Protein AF-A0A9D6LH40-F1 (afdb_monomer_lite)

Radius of gyration: 21.3 Å; chains: 1; bounding box: 43×42×59 Å

Sequence (219 aa):
MPFPRAHITEDQWKTYFAEVKKMHGASQREFPAEHLAVYEDRDAGLFWAFTTPGHAAHPAWVTRRVVEQAGEVSTSQIGYFAGDEPAFAKLFNAYLALTEKTVKNLQDEKSGNKAAVLPKISFTQAQKMVQQSKQKSGYAEYLSEFSQHNNRHKLDSKSGCYLLTGTEIKLILILNDKAVESAVADVDNDKARCFKRIYTGAEMLKPPHTPFAIELIIK

Secondary structure (DSSP, 8-state):
--SSSSB--HHHHHHHHHHHHHHHGGG-EEETTTTEEEEEETTTTEEEEEE-TT-TT-SEEEEEEEEEETTEEEEEEEEEESS-HHHHHHHHHHHHHHHHHHHHHHHHHHTT----------HHHHHHHHHHHHTSTTHHHHHHHHHHHHHHHTTTTSSSGGGS----EEEEEEE-SSBEEEEEESS-SHHHHHHHHHHTT-B-PPPSSSSEEEEEEE-

pLDDT: mean 85.89, std 13.0, range [36.84, 98.44]

Foldseek 3Di:
DLDPDQEDAPVSLVVVVVVQCVVFVVQWDDDVVQQWIKGDDVVQQKMKIAGHPPQQQPGKMKMKHWDDDPNATDMDIDMHGNGDPVSVVVVRVVVVVVVVVVRVQVSCVSVPVDDQPDDPQAPVRLVVLQVVQVPDPCSVVQVVQQVVVCVVVVLPPPQCLLVDDDDKKKWKFWDDQWFRCFIYIPDDDPSSVSSRVSRHGHTGHGGPDPRHMDIDIGD

Structure (mmCIF, N/CA/C/O backbone):
data_AF-A0A9D6LH40-F1
#
_entry.id   AF-A0A9D6LH40-F1
#
loop_
_atom_site.group_PDB
_atom_site.id
_atom_site.type_symbol
_atom_site.label_atom_id
_atom_site.label_alt_id
_atom_site.label_comp_id
_atom_site.label_asym_id
_atom_site.label_entity_id
_atom_site.label_seq_id
_atom_site.pdbx_PDB_ins_code
_atom_site.Cartn_x
_atom_site.Cartn_y
_atom_site.Cartn_z
_atom_site.occupancy
_atom_site.B_iso_or_equiv
_atom_site.auth_seq_id
_atom_site.auth_comp_id
_atom_site.auth_asym_id
_atom_site.auth_atom_id
_atom_site.pdbx_PDB_model_num
ATOM 1 N N . MET A 1 1 ? 2.973 12.785 -22.525 1.00 62.88 1 MET A N 1
ATOM 2 C CA . MET A 1 1 ? 3.721 11.510 -22.480 1.00 62.88 1 MET A CA 1
ATOM 3 C C . MET A 1 1 ? 5.188 11.825 -22.725 1.00 62.88 1 MET A C 1
ATOM 5 O O . MET A 1 1 ? 5.428 12.576 -23.662 1.00 62.88 1 MET A O 1
ATOM 9 N N . PRO A 1 2 ? 6.132 11.343 -21.898 1.00 80.38 2 PRO A N 1
ATOM 10 C CA . PRO A 1 2 ? 7.548 11.699 -22.034 1.00 80.38 2 PRO A CA 1
ATOM 11 C C . PRO A 1 2 ? 8.238 11.067 -23.255 1.00 80.38 2 PRO A C 1
ATOM 13 O O . PRO A 1 2 ? 9.171 11.664 -23.780 1.00 80.38 2 PRO A O 1
ATOM 16 N N . PHE A 1 3 ? 7.763 9.916 -23.754 1.00 87.81 3 PHE A N 1
ATOM 17 C CA . PHE A 1 3 ? 8.335 9.251 -24.933 1.00 87.81 3 PHE A CA 1
ATOM 18 C C . PHE A 1 3 ? 7.238 8.734 -25.883 1.00 87.81 3 PHE A C 1
ATOM 20 O O . PHE A 1 3 ? 6.125 8.454 -25.436 1.00 87.81 3 PHE A O 1
ATOM 27 N N . PRO A 1 4 ? 7.523 8.600 -27.194 1.00 85.81 4 PRO A N 1
ATOM 28 C CA . PRO A 1 4 ? 6.530 8.188 -28.192 1.00 85.81 4 PRO A CA 1
ATOM 29 C C . PRO A 1 4 ? 6.250 6.676 -28.221 1.00 85.81 4 PRO A C 1
ATOM 31 O O . PRO A 1 4 ? 5.290 6.250 -28.859 1.00 85.81 4 PRO A O 1
ATOM 34 N N . ARG A 1 5 ? 7.088 5.851 -27.579 1.00 92.06 5 ARG A N 1
ATOM 35 C CA . ARG A 1 5 ? 6.945 4.387 -27.500 1.00 92.06 5 ARG A CA 1
ATOM 36 C C . ARG A 1 5 ? 7.245 3.912 -26.080 1.00 92.06 5 ARG A C 1
ATOM 38 O O . ARG A 1 5 ? 8.028 4.550 -25.385 1.00 92.06 5 ARG A O 1
ATOM 45 N N . ALA A 1 6 ? 6.632 2.798 -25.678 1.00 92.88 6 ALA A N 1
ATOM 46 C CA . ALA A 1 6 ? 6.814 2.217 -24.346 1.00 92.88 6 ALA A CA 1
ATOM 47 C C . ALA A 1 6 ? 8.219 1.624 -24.142 1.00 92.88 6 ALA A C 1
ATOM 49 O O . ALA A 1 6 ? 8.780 1.753 -23.057 1.00 92.88 6 ALA A O 1
ATOM 50 N N . HIS A 1 7 ? 8.799 1.019 -25.183 1.00 97.31 7 HIS A N 1
ATOM 51 C CA . HIS A 1 7 ? 10.188 0.567 -25.150 1.00 97.31 7 HIS A CA 1
ATOM 52 C C . HIS A 1 7 ? 11.122 1.776 -25.289 1.00 97.31 7 HIS A C 1
ATOM 54 O O . HIS A 1 7 ? 11.068 2.504 -26.284 1.00 97.31 7 HIS A O 1
ATOM 60 N N . ILE A 1 8 ? 11.957 1.977 -24.278 1.00 97.62 8 ILE A N 1
ATOM 61 C CA . ILE A 1 8 ? 12.919 3.069 -24.134 1.00 97.62 8 ILE A CA 1
ATOM 62 C C . ILE A 1 8 ? 14.316 2.510 -23.857 1.00 97.62 8 ILE A C 1
ATOM 64 O O . ILE A 1 8 ? 14.479 1.334 -23.546 1.00 97.62 8 ILE A O 1
ATOM 68 N N . THR A 1 9 ? 15.335 3.359 -23.927 1.00 97.62 9 THR A N 1
ATOM 69 C CA . THR A 1 9 ? 16.690 2.989 -23.507 1.00 97.62 9 THR A CA 1
ATOM 70 C C . THR A 1 9 ? 16.867 3.124 -21.994 1.00 97.62 9 THR A C 1
ATOM 72 O O . THR A 1 9 ? 16.144 3.860 -21.317 1.00 97.62 9 THR A O 1
ATOM 75 N N . GLU A 1 10 ? 17.879 2.450 -21.448 1.00 97.00 10 GLU A N 1
ATOM 76 C CA . GLU A 1 10 ? 18.255 2.605 -20.039 1.00 97.00 10 GLU A CA 1
ATOM 77 C C . GLU A 1 10 ? 18.646 4.055 -19.705 1.00 97.00 10 GLU A C 1
ATOM 79 O O . GLU A 1 10 ? 18.302 4.558 -18.637 1.00 97.00 10 GLU A O 1
ATOM 84 N N . ASP A 1 11 ? 19.297 4.764 -20.631 1.00 97.31 11 ASP A N 1
ATOM 85 C CA . ASP A 1 11 ? 19.639 6.178 -20.445 1.00 97.31 11 ASP A CA 1
ATOM 86 C C . ASP A 1 11 ? 18.390 7.060 -20.379 1.00 97.31 11 ASP A C 1
ATOM 88 O O . ASP A 1 11 ? 18.293 7.921 -19.507 1.00 97.31 11 ASP A O 1
ATOM 92 N N . GLN A 1 12 ? 17.387 6.805 -21.228 1.00 97.12 12 GLN A N 1
ATOM 93 C CA . GLN A 1 12 ? 16.096 7.494 -21.148 1.00 97.12 12 GLN A CA 1
ATOM 94 C C . GLN A 1 12 ? 15.409 7.242 -19.802 1.00 97.12 12 GLN A C 1
ATOM 96 O O . GLN A 1 12 ? 14.863 8.172 -19.204 1.00 97.12 12 GLN A O 1
ATOM 101 N N . TRP A 1 13 ? 15.482 6.007 -19.294 1.00 97.94 13 TRP A N 1
ATOM 102 C CA . TRP A 1 13 ? 14.986 5.665 -17.963 1.00 97.94 13 TRP A CA 1
ATOM 103 C C . TRP A 1 13 ? 15.726 6.433 -16.862 1.00 97.94 13 TRP A C 1
ATOM 105 O O . TRP A 1 13 ? 15.078 7.045 -16.014 1.00 97.94 13 TRP A O 1
ATOM 115 N N . LYS A 1 14 ? 17.066 6.467 -16.895 1.00 97.50 14 LYS A N 1
ATOM 116 C CA . LYS A 1 14 ? 17.898 7.169 -15.901 1.00 97.50 14 LYS A CA 1
ATOM 117 C C . LYS A 1 14 ? 17.627 8.668 -15.893 1.00 97.50 14 LYS A C 1
ATOM 119 O O . LYS A 1 14 ? 17.459 9.242 -14.817 1.00 97.50 14 LYS A O 1
ATOM 124 N N . THR A 1 15 ? 17.557 9.286 -17.071 1.00 97.38 15 THR A N 1
ATOM 125 C CA . THR A 1 15 ? 17.258 10.714 -17.214 1.00 97.38 15 THR A CA 1
ATOM 126 C C . THR A 1 15 ? 15.897 11.038 -16.616 1.00 97.38 15 THR A C 1
ATOM 128 O O . THR A 1 15 ? 15.806 11.900 -15.743 1.00 97.38 15 THR A O 1
ATOM 131 N N . TYR A 1 16 ? 14.853 10.297 -16.997 1.00 97.50 16 TYR A N 1
ATOM 132 C CA . TYR A 1 16 ? 13.508 10.568 -16.496 1.00 97.50 16 TYR A CA 1
ATOM 133 C C . TYR A 1 16 ? 13.367 10.277 -14.993 1.00 97.50 16 TYR A C 1
ATOM 135 O O . TYR A 1 16 ? 12.735 11.042 -14.264 1.00 97.50 16 TYR A O 1
ATOM 143 N N . PHE A 1 17 ? 14.007 9.216 -14.491 1.00 97.44 17 PHE A N 1
ATOM 144 C CA . PHE A 1 17 ? 14.065 8.929 -13.057 1.00 97.44 17 PHE A CA 1
ATOM 145 C C . PHE A 1 17 ? 14.728 10.067 -12.272 1.00 97.44 17 PHE A C 1
ATOM 147 O O . PHE A 1 17 ? 14.201 10.500 -11.246 1.00 97.44 17 PHE A O 1
ATOM 154 N N . ALA A 1 18 ? 15.859 10.589 -12.756 1.00 97.50 18 ALA A N 1
ATOM 155 C CA . ALA A 1 18 ? 16.554 11.705 -12.122 1.00 97.50 18 ALA A CA 1
ATOM 156 C C . ALA A 1 18 ? 15.703 12.986 -12.113 1.00 97.50 18 ALA A C 1
ATOM 158 O O . ALA A 1 18 ? 15.677 13.691 -11.104 1.00 97.50 18 ALA A O 1
ATOM 159 N N . GLU A 1 19 ? 14.971 13.265 -13.195 1.00 97.00 19 GLU A N 1
ATOM 160 C CA . GLU A 1 19 ? 14.038 14.394 -13.278 1.00 97.00 19 GLU A CA 1
ATOM 161 C C . GLU A 1 19 ? 12.900 14.275 -12.259 1.00 97.00 19 GLU A C 1
ATOM 163 O O . GLU A 1 19 ? 12.685 15.199 -11.471 1.00 97.00 19 GLU A O 1
ATOM 168 N N . VAL A 1 20 ? 12.210 13.128 -12.211 1.00 96.19 20 VAL A N 1
ATOM 169 C CA . VAL A 1 20 ? 11.126 12.900 -11.241 1.00 96.19 20 VAL A CA 1
ATOM 170 C C . VAL A 1 20 ? 11.658 12.965 -9.812 1.00 96.19 20 VAL A C 1
ATOM 172 O O . VAL A 1 20 ? 11.054 13.621 -8.966 1.00 96.19 20 VAL A O 1
ATOM 175 N N . LYS A 1 21 ? 12.820 12.366 -9.5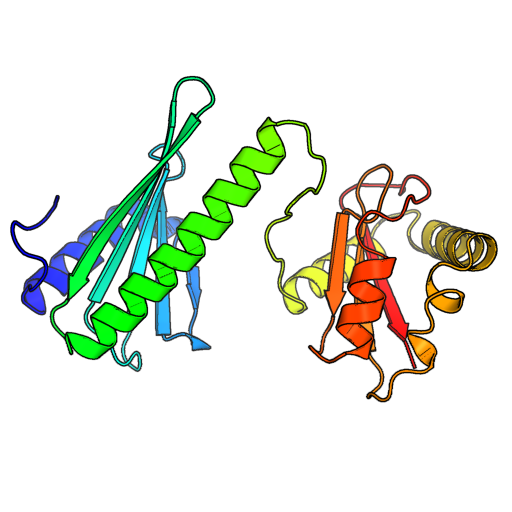33 1.00 95.62 21 LYS A N 1
ATOM 176 C CA . LYS A 1 21 ? 13.453 12.431 -8.210 1.00 95.62 21 LYS A CA 1
ATOM 177 C C . LYS A 1 21 ? 13.829 13.861 -7.818 1.00 95.62 21 LYS A C 1
ATOM 179 O O . LYS A 1 21 ? 13.669 14.232 -6.659 1.00 95.62 21 LYS A O 1
ATOM 184 N N . LYS A 1 22 ? 14.303 14.677 -8.762 1.00 95.56 22 LYS A N 1
ATOM 185 C CA . LYS A 1 22 ? 14.623 16.091 -8.524 1.00 95.56 22 LYS A CA 1
ATOM 186 C C . LYS A 1 22 ? 13.374 16.905 -8.182 1.00 95.56 22 LYS A C 1
ATOM 188 O O . LYS A 1 22 ? 13.431 17.728 -7.276 1.00 95.56 22 LYS A O 1
ATOM 193 N N . MET A 1 23 ? 12.269 16.684 -8.893 1.00 93.06 23 MET A N 1
ATOM 194 C CA . MET A 1 23 ? 11.030 17.453 -8.709 1.00 93.06 23 MET A CA 1
ATOM 195 C C . MET A 1 23 ? 10.203 16.974 -7.510 1.00 93.06 23 MET A C 1
ATOM 197 O O . MET A 1 23 ? 9.655 17.788 -6.774 1.00 93.06 23 MET A O 1
ATOM 201 N N . HIS A 1 24 ? 10.143 15.662 -7.283 1.00 93.44 24 HIS A N 1
ATOM 202 C CA . HIS A 1 24 ? 9.216 15.034 -6.338 1.00 93.44 24 HIS A CA 1
ATOM 203 C C . HIS A 1 24 ? 9.921 14.223 -5.245 1.00 93.44 24 HIS A C 1
ATOM 205 O O . HIS A 1 24 ? 9.273 13.456 -4.536 1.00 93.44 24 HIS A O 1
ATOM 211 N N . GLY A 1 25 ? 11.234 14.380 -5.062 1.00 88.75 25 GLY A N 1
ATOM 212 C CA . GLY A 1 25 ? 12.031 13.583 -4.120 1.00 88.75 25 GLY A CA 1
ATOM 213 C C . GLY A 1 25 ? 11.539 13.615 -2.670 1.00 88.75 25 GLY A C 1
ATOM 214 O O . GLY A 1 25 ? 11.651 12.615 -1.970 1.00 88.75 25 GLY A O 1
ATOM 215 N N . ALA A 1 26 ? 10.916 14.715 -2.234 1.00 87.31 26 ALA A N 1
ATOM 216 C CA . ALA A 1 26 ? 10.317 14.824 -0.898 1.00 87.31 26 ALA A CA 1
ATOM 217 C C . ALA A 1 26 ? 9.136 13.860 -0.672 1.00 87.31 26 ALA A C 1
ATOM 219 O O . ALA A 1 26 ? 8.809 13.534 0.466 1.00 87.31 26 ALA A O 1
ATOM 220 N N . SER A 1 27 ? 8.505 13.398 -1.752 1.00 86.56 27 SER A N 1
ATOM 221 C CA . SER A 1 27 ? 7.385 12.455 -1.732 1.00 86.56 27 SER A CA 1
ATOM 222 C C . SER A 1 27 ? 7.819 10.989 -1.851 1.00 86.56 27 SER A C 1
ATOM 224 O O . SER A 1 27 ? 6.976 10.090 -1.881 1.00 86.56 27 SER A O 1
ATOM 226 N N . GLN A 1 28 ? 9.132 10.742 -1.948 1.00 92.31 28 GLN A N 1
ATOM 227 C CA . GLN A 1 28 ? 9.673 9.420 -2.224 1.00 92.31 28 GLN A CA 1
ATOM 228 C C . GLN A 1 28 ? 9.273 8.417 -1.141 1.00 92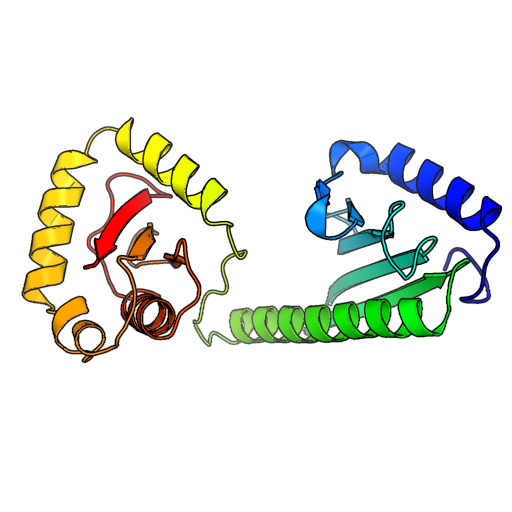.31 28 GLN A C 1
ATOM 230 O O . GLN A 1 28 ? 9.445 8.640 0.059 1.00 92.31 28 GLN A O 1
ATOM 235 N N . ARG A 1 29 ? 8.808 7.255 -1.590 1.00 85.69 29 ARG A N 1
ATOM 236 C CA . ARG A 1 29 ? 8.552 6.082 -0.762 1.00 85.69 29 ARG A CA 1
ATOM 237 C C . ARG A 1 29 ? 9.262 4.887 -1.366 1.00 85.69 29 ARG A C 1
ATOM 239 O O . ARG A 1 29 ? 9.025 4.536 -2.519 1.00 85.69 29 ARG A O 1
ATOM 246 N N . GLU A 1 30 ? 10.125 4.263 -0.581 1.00 83.56 30 GLU A N 1
ATOM 247 C CA . GLU A 1 30 ? 10.826 3.052 -0.992 1.00 83.56 30 GLU A CA 1
ATOM 248 C C . GLU A 1 30 ? 10.081 1.807 -0.525 1.00 83.56 30 GLU A C 1
ATOM 250 O O . GLU A 1 30 ? 9.535 1.760 0.580 1.00 83.56 30 GLU A O 1
ATOM 255 N N . PHE A 1 31 ? 10.102 0.791 -1.379 1.00 84.94 31 PHE A N 1
ATOM 256 C CA . PHE A 1 31 ? 9.539 -0.530 -1.143 1.00 84.94 31 PHE A CA 1
ATOM 257 C C . PHE A 1 31 ? 10.633 -1.556 -1.462 1.00 84.94 31 PHE A C 1
ATOM 259 O O . PHE A 1 31 ? 10.682 -2.083 -2.576 1.00 84.94 31 PHE A O 1
ATOM 266 N N . PRO A 1 32 ? 11.594 -1.768 -0.537 1.00 81.38 32 PRO A N 1
ATOM 267 C CA . PRO A 1 32 ? 12.783 -2.568 -0.824 1.00 81.38 32 PRO A CA 1
ATOM 268 C C . PRO A 1 32 ? 12.474 -4.038 -1.112 1.00 81.38 32 PRO A C 1
ATOM 270 O O . PRO A 1 32 ? 13.136 -4.631 -1.955 1.00 81.38 32 PRO A O 1
ATOM 273 N N . ALA A 1 33 ? 11.464 -4.615 -0.450 1.00 80.56 33 ALA A N 1
ATOM 274 C CA . ALA A 1 33 ? 11.062 -6.007 -0.663 1.00 80.56 33 ALA A CA 1
ATOM 275 C C . ALA A 1 33 ? 10.453 -6.224 -2.059 1.00 80.56 33 ALA A C 1
ATOM 277 O O . ALA A 1 33 ? 10.600 -7.287 -2.655 1.00 80.56 33 ALA A O 1
ATOM 278 N N . GLU A 1 34 ? 9.791 -5.201 -2.587 1.00 84.31 34 GLU A N 1
ATOM 279 C CA . GLU A 1 34 ? 9.179 -5.187 -3.908 1.00 84.31 34 GLU A CA 1
ATOM 280 C C . GLU A 1 34 ? 10.108 -4.614 -4.982 1.00 84.31 34 GLU A C 1
ATOM 282 O O . GLU A 1 34 ? 9.721 -4.582 -6.144 1.00 84.31 34 GLU A O 1
ATOM 287 N N . HIS A 1 35 ? 11.315 -4.160 -4.625 1.00 94.31 35 HIS A N 1
ATOM 288 C CA . HIS A 1 35 ? 12.250 -3.486 -5.529 1.00 94.31 35 HIS A CA 1
ATOM 289 C C . HIS A 1 35 ? 11.607 -2.307 -6.291 1.00 94.31 35 HIS A C 1
ATOM 291 O O . HIS A 1 35 ? 11.698 -2.200 -7.519 1.00 94.31 35 HIS A O 1
ATOM 297 N N . LEU A 1 36 ? 10.933 -1.411 -5.557 1.00 94.44 36 LEU A N 1
ATOM 298 C CA . LEU A 1 36 ? 10.265 -0.231 -6.116 1.00 94.44 36 LEU A CA 1
ATOM 299 C C . LEU A 1 36 ? 10.626 1.065 -5.375 1.00 94.44 36 LEU A C 1
ATOM 301 O O . LEU A 1 36 ? 10.781 1.094 -4.153 1.00 94.44 36 LEU A O 1
ATOM 305 N N . ALA A 1 37 ? 10.667 2.163 -6.127 1.00 93.56 37 ALA A N 1
ATOM 306 C CA . ALA A 1 37 ? 10.683 3.532 -5.624 1.00 93.56 37 ALA A CA 1
ATOM 307 C C . ALA A 1 37 ? 9.475 4.289 -6.188 1.00 93.56 37 ALA A C 1
ATOM 309 O O . ALA A 1 37 ? 9.296 4.371 -7.405 1.00 93.56 37 ALA A O 1
ATOM 310 N N . VAL A 1 38 ? 8.636 4.826 -5.303 1.00 94.94 38 VAL A N 1
ATOM 311 C CA . VAL A 1 38 ? 7.395 5.516 -5.666 1.00 94.94 38 VAL A CA 1
ATOM 312 C C . VAL A 1 38 ? 7.494 7.001 -5.345 1.00 94.94 38 VAL A C 1
ATOM 314 O O . VAL A 1 38 ? 7.976 7.370 -4.278 1.00 94.94 38 VAL A O 1
ATOM 317 N N . TYR A 1 39 ? 6.995 7.835 -6.252 1.00 94.12 39 TYR A N 1
ATOM 318 C CA . TYR A 1 39 ? 6.884 9.287 -6.105 1.00 94.12 39 TYR A CA 1
ATOM 319 C C . TYR A 1 39 ? 5.441 9.712 -6.358 1.00 94.12 39 TYR A C 1
ATOM 321 O O . TYR A 1 39 ? 4.723 9.048 -7.113 1.00 94.12 39 TYR A O 1
ATOM 329 N N . GLU A 1 40 ? 5.022 10.819 -5.758 1.00 89.31 40 GLU A N 1
ATOM 330 C CA . GLU A 1 40 ? 3.676 11.362 -5.914 1.00 89.31 40 GLU A CA 1
ATOM 331 C C . GLU A 1 40 ? 3.677 12.879 -6.125 1.00 89.31 40 GLU A C 1
ATOM 333 O O . GLU A 1 40 ? 4.467 13.625 -5.550 1.00 89.31 40 GLU A O 1
ATOM 338 N N . ASP A 1 41 ? 2.730 13.321 -6.942 1.00 87.06 41 ASP A N 1
ATOM 339 C CA . ASP A 1 41 ? 2.278 14.700 -7.049 1.00 87.06 41 ASP A CA 1
ATOM 340 C C . ASP A 1 41 ? 0.782 14.692 -6.731 1.00 87.06 41 ASP A C 1
ATOM 342 O O . ASP A 1 41 ? -0.049 14.259 -7.537 1.00 87.06 41 ASP A O 1
ATOM 346 N N . ARG A 1 42 ? 0.453 15.094 -5.501 1.00 81.06 42 ARG A N 1
ATOM 347 C CA . ARG A 1 42 ? -0.920 15.043 -4.990 1.00 81.06 42 ARG A CA 1
ATOM 348 C C . ARG A 1 42 ? -1.827 16.045 -5.688 1.00 81.06 42 ARG A C 1
ATOM 350 O O . ARG A 1 42 ? -2.989 15.720 -5.911 1.00 81.06 42 ARG A O 1
ATOM 357 N N . ASP A 1 43 ? -1.293 17.201 -6.065 1.00 78.31 43 ASP A N 1
ATOM 358 C CA . ASP A 1 43 ? -2.062 18.269 -6.701 1.00 78.31 43 ASP A CA 1
ATOM 359 C C . ASP A 1 43 ? -2.448 17.869 -8.132 1.00 78.31 43 ASP A C 1
ATOM 361 O O . ASP A 1 43 ? -3.573 18.101 -8.574 1.00 78.31 43 ASP A O 1
ATOM 365 N N . ALA A 1 44 ? -1.544 17.188 -8.845 1.00 78.38 44 ALA A N 1
ATOM 366 C CA . ALA A 1 44 ? -1.808 16.664 -10.185 1.00 78.38 44 ALA A CA 1
ATOM 367 C C . ALA A 1 44 ? -2.489 15.280 -10.204 1.00 78.38 44 ALA A C 1
ATOM 369 O O . ALA A 1 44 ? -2.873 14.796 -11.281 1.00 78.38 44 ALA A O 1
ATOM 370 N N . GLY A 1 45 ? -2.606 14.626 -9.042 1.00 82.00 45 GLY A N 1
ATOM 371 C CA . GLY A 1 45 ? -3.092 13.252 -8.901 1.00 82.00 45 GLY A CA 1
ATOM 372 C C . GLY A 1 45 ? -2.182 12.213 -9.566 1.00 82.00 45 GLY A C 1
ATOM 373 O O . GLY A 1 45 ? -2.671 11.178 -10.025 1.00 82.00 45 GLY A O 1
ATOM 374 N N . LEU A 1 46 ? -0.880 12.494 -9.681 1.00 88.44 46 LEU A N 1
ATOM 375 C CA . LEU A 1 46 ? 0.096 11.655 -10.377 1.00 88.44 46 LEU A CA 1
ATOM 376 C C . LEU A 1 46 ? 0.914 10.811 -9.404 1.00 88.44 46 LEU A C 1
ATOM 378 O O . LEU A 1 46 ? 1.338 11.271 -8.348 1.00 88.44 46 LEU A O 1
ATOM 382 N N . PHE A 1 47 ? 1.187 9.573 -9.803 1.00 91.50 47 PHE A N 1
ATOM 383 C CA . PHE A 1 47 ? 2.099 8.690 -9.089 1.00 91.50 47 PHE A CA 1
ATOM 384 C C . PHE A 1 47 ? 3.015 7.991 -10.079 1.00 91.50 47 PHE A C 1
ATOM 386 O O . PHE A 1 47 ? 2.549 7.479 -11.098 1.00 91.50 47 PHE A O 1
ATOM 393 N N . TRP A 1 48 ? 4.295 7.913 -9.739 1.00 95.81 48 TRP A N 1
ATOM 394 C CA . TRP A 1 48 ? 5.306 7.183 -10.493 1.00 95.81 48 TRP A CA 1
ATOM 395 C C . TRP A 1 48 ? 5.821 6.031 -9.652 1.00 95.81 48 TRP A C 1
ATOM 397 O O . TRP A 1 48 ? 6.205 6.249 -8.511 1.00 95.81 48 TRP A O 1
ATOM 407 N N . ALA A 1 49 ? 5.870 4.832 -10.216 1.00 95.94 49 ALA A N 1
ATOM 408 C CA . ALA A 1 49 ? 6.504 3.671 -9.613 1.00 95.94 49 ALA A CA 1
ATOM 409 C C . ALA A 1 49 ? 7.652 3.212 -10.506 1.00 95.94 49 ALA A C 1
ATOM 411 O O . ALA A 1 49 ? 7.419 2.676 -11.589 1.00 95.94 49 ALA A O 1
ATOM 412 N N . PHE A 1 50 ? 8.880 3.435 -10.053 1.00 98.12 50 PHE A N 1
ATOM 413 C CA . PHE A 1 50 ? 10.098 3.006 -10.725 1.00 98.12 50 PHE A CA 1
ATOM 414 C C . PHE A 1 50 ? 10.580 1.686 -10.138 1.00 98.12 50 PHE A C 1
ATOM 416 O O . PHE A 1 50 ? 10.672 1.535 -8.922 1.00 98.12 50 PHE A O 1
ATOM 423 N N . THR A 1 51 ? 10.936 0.742 -11.001 1.00 97.69 51 THR A N 1
ATOM 424 C CA . THR A 1 51 ? 11.628 -0.485 -10.588 1.00 97.69 51 THR A CA 1
ATOM 425 C C . THR A 1 51 ? 13.063 -0.173 -10.186 1.00 97.69 51 THR A C 1
ATOM 427 O O . THR A 1 51 ? 13.741 0.562 -10.905 1.00 97.69 51 THR A O 1
ATOM 430 N N . THR A 1 52 ? 13.559 -0.775 -9.114 1.00 96.94 52 THR A N 1
ATOM 431 C CA . THR A 1 52 ? 14.967 -0.712 -8.703 1.00 96.94 52 THR A CA 1
ATOM 432 C C . THR A 1 52 ? 15.683 -2.034 -9.023 1.00 96.94 52 THR A C 1
ATOM 434 O O . THR A 1 52 ? 15.018 -3.027 -9.347 1.00 96.94 52 THR A O 1
ATOM 437 N N . PRO A 1 53 ? 17.032 -2.079 -8.981 1.00 96.81 53 PRO A N 1
ATOM 438 C CA . PRO A 1 53 ? 17.772 -3.320 -9.190 1.00 96.81 53 PRO A CA 1
ATOM 439 C C . PRO A 1 53 ? 17.255 -4.459 -8.299 1.00 96.81 53 PRO A C 1
ATOM 441 O O . PRO A 1 53 ? 17.019 -4.268 -7.105 1.00 96.81 53 PRO A O 1
ATOM 444 N N . GLY A 1 54 ? 17.074 -5.637 -8.901 1.00 93.12 54 GLY A N 1
ATOM 445 C CA . GLY A 1 54 ? 16.463 -6.819 -8.276 1.00 93.12 54 GLY A CA 1
ATOM 446 C C . GLY A 1 54 ? 15.009 -7.067 -8.692 1.00 93.12 54 GLY A C 1
ATOM 447 O O . GLY A 1 54 ? 14.540 -8.199 -8.606 1.00 93.12 54 GLY A O 1
ATOM 448 N N . HIS A 1 55 ? 14.311 -6.066 -9.239 1.00 96.62 55 HIS A N 1
ATOM 449 C CA . HIS A 1 55 ? 13.004 -6.286 -9.855 1.00 96.62 55 HIS A CA 1
ATOM 450 C C . HIS A 1 55 ? 13.148 -6.939 -11.240 1.00 96.62 55 HIS A C 1
ATOM 452 O O . HIS A 1 55 ? 13.937 -6.476 -12.061 1.00 96.62 55 HIS A O 1
ATOM 458 N N . ALA A 1 56 ? 12.326 -7.944 -11.560 1.00 95.00 56 ALA A N 1
ATOM 459 C CA . ALA A 1 56 ? 12.392 -8.650 -12.850 1.00 95.00 56 ALA A CA 1
ATOM 460 C C . ALA A 1 56 ? 12.157 -7.739 -14.072 1.00 95.00 56 ALA A C 1
ATOM 462 O O . ALA A 1 56 ? 12.705 -7.975 -15.140 1.00 95.00 56 ALA A O 1
ATOM 463 N N . ALA A 1 57 ? 11.347 -6.690 -13.908 1.00 95.62 57 ALA A N 1
ATOM 464 C CA . ALA A 1 57 ? 11.079 -5.700 -14.955 1.00 95.62 57 ALA A CA 1
ATOM 465 C C . ALA A 1 57 ? 12.073 -4.524 -14.978 1.00 95.62 57 ALA A C 1
ATOM 467 O O . ALA A 1 57 ? 11.863 -3.576 -15.728 1.00 95.62 57 ALA A O 1
ATOM 468 N N . HIS A 1 58 ? 13.099 -4.518 -14.120 1.00 97.62 58 HIS A N 1
ATOM 469 C CA . HIS A 1 58 ? 14.055 -3.416 -14.111 1.00 97.62 58 HIS A CA 1
ATOM 470 C C . HIS A 1 58 ? 14.906 -3.413 -15.393 1.00 97.62 58 HIS A C 1
A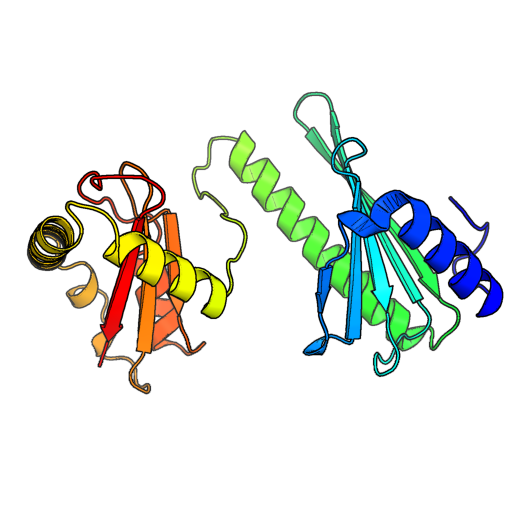TOM 472 O O . HIS A 1 58 ? 15.424 -4.470 -15.753 1.00 97.62 58 HIS A O 1
ATOM 478 N N . PRO A 1 59 ? 15.102 -2.252 -16.054 1.00 98.44 59 PRO A N 1
ATOM 479 C CA . PRO A 1 59 ? 14.552 -0.928 -15.740 1.00 98.44 59 PRO A CA 1
ATOM 480 C C . PRO A 1 59 ? 13.176 -0.682 -16.377 1.00 98.44 59 PRO A C 1
ATOM 482 O O . PRO A 1 59 ? 13.000 -0.810 -17.587 1.00 98.44 59 PRO A O 1
ATOM 485 N N . ALA A 1 60 ? 12.206 -0.252 -15.576 1.00 98.25 60 ALA A N 1
ATOM 486 C CA . ALA A 1 60 ? 10.889 0.182 -16.022 1.00 98.25 60 ALA A CA 1
ATOM 487 C C . ALA A 1 60 ? 10.264 1.198 -15.055 1.00 98.25 60 ALA A C 1
ATOM 489 O O . ALA A 1 60 ? 10.723 1.375 -13.918 1.00 98.25 60 ALA A O 1
ATOM 490 N N . TRP A 1 61 ? 9.202 1.869 -15.496 1.00 98.12 61 TRP A N 1
ATOM 491 C CA . TRP A 1 61 ? 8.286 2.558 -14.592 1.00 98.12 61 TRP A CA 1
ATOM 492 C C . TRP A 1 61 ? 6.844 2.519 -15.082 1.00 98.12 61 TRP A C 1
ATOM 494 O O . TRP A 1 61 ? 6.559 2.351 -16.269 1.00 98.12 61 TRP A O 1
ATOM 504 N N . VAL A 1 62 ? 5.933 2.736 -14.139 1.00 96.31 62 VAL A N 1
ATOM 505 C CA . VAL A 1 62 ? 4.512 2.961 -14.394 1.00 96.31 62 VAL A CA 1
ATOM 506 C C . VAL A 1 62 ? 4.127 4.315 -13.813 1.00 96.31 62 VAL A C 1
ATOM 508 O O . VAL A 1 62 ? 4.457 4.625 -12.669 1.00 96.31 62 VAL A O 1
ATOM 511 N N . THR A 1 63 ? 3.429 5.127 -14.599 1.00 93.56 63 THR A N 1
ATOM 512 C CA . THR A 1 63 ? 2.809 6.373 -14.153 1.00 93.56 63 THR A CA 1
ATOM 513 C C . THR A 1 63 ? 1.300 6.204 -14.173 1.00 93.56 63 THR A C 1
ATOM 515 O O . THR A 1 63 ? 0.726 5.841 -15.200 1.00 93.56 63 THR A O 1
ATOM 518 N N . ARG A 1 64 ? 0.646 6.516 -13.058 1.00 89.94 64 ARG A N 1
ATOM 519 C CA . ARG A 1 64 ? -0.815 6.590 -12.969 1.00 89.94 64 ARG A CA 1
ATOM 520 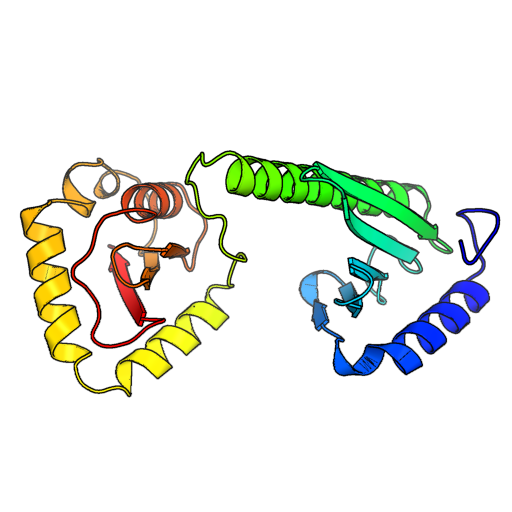C C . ARG A 1 64 ? -1.248 8.017 -12.676 1.00 89.94 64 ARG A C 1
ATOM 522 O O . ARG A 1 64 ? -0.581 8.724 -11.923 1.00 89.94 64 ARG A O 1
ATOM 529 N N . ARG A 1 65 ? -2.383 8.407 -13.241 1.00 86.12 65 ARG A N 1
ATOM 530 C CA . ARG A 1 65 ? -3.093 9.641 -12.920 1.00 86.12 65 ARG A CA 1
ATOM 531 C C . ARG A 1 65 ? -4.494 9.294 -12.455 1.00 86.12 65 ARG A C 1
ATOM 533 O O . ARG A 1 65 ? -5.179 8.538 -13.142 1.00 86.12 65 ARG A O 1
ATOM 540 N N . VAL A 1 66 ? -4.906 9.853 -11.327 1.00 81.12 66 VAL A N 1
ATOM 541 C CA . VAL A 1 66 ? -6.281 9.788 -10.829 1.00 81.12 66 VAL A CA 1
ATOM 542 C C . VAL A 1 66 ? -6.856 11.193 -10.932 1.00 81.12 66 VAL A C 1
ATOM 544 O O . VAL A 1 66 ? -6.295 12.121 -10.357 1.00 81.12 66 VAL A O 1
ATOM 547 N N . VAL A 1 67 ? -7.930 11.363 -11.701 1.00 76.31 67 VAL A N 1
ATOM 548 C CA . VAL A 1 67 ? -8.585 12.662 -11.884 1.00 76.31 67 VAL A CA 1
ATOM 549 C C . VAL A 1 67 ? -10.052 12.528 -11.521 1.00 76.31 67 VAL A C 1
ATOM 551 O O . VAL A 1 67 ? -10.772 11.701 -12.077 1.00 76.31 67 VAL A O 1
ATOM 554 N N . GLU A 1 68 ? -10.491 13.375 -10.604 1.00 68.25 68 GLU A N 1
ATOM 555 C CA . GLU A 1 68 ? -11.896 13.564 -10.287 1.00 68.25 68 GLU A CA 1
ATOM 556 C C . GLU A 1 68 ? -12.466 14.704 -11.138 1.00 68.25 68 GLU A C 1
ATOM 558 O O . GLU A 1 68 ? -11.992 15.837 -11.062 1.00 68.25 68 GLU A O 1
ATOM 563 N N . GLN A 1 69 ? -13.475 14.410 -11.958 1.00 64.69 69 GLN A N 1
ATOM 564 C CA . GLN A 1 69 ? -14.196 15.405 -12.755 1.00 64.69 69 GLN A CA 1
ATOM 565 C C . GLN A 1 69 ? -15.700 15.161 -12.651 1.00 64.69 69 GLN A C 1
ATOM 567 O O . GLN A 1 69 ? -16.169 14.056 -12.891 1.00 64.69 69 GLN A O 1
ATOM 572 N N . ALA A 1 70 ? -16.456 16.201 -12.283 1.00 55.78 70 ALA A N 1
ATOM 573 C CA . ALA A 1 70 ? -17.923 16.174 -12.215 1.00 55.78 70 ALA A CA 1
ATOM 574 C C . ALA A 1 70 ? -18.518 15.004 -11.391 1.00 55.78 70 ALA A C 1
ATOM 576 O O . ALA A 1 70 ? -19.601 14.516 -11.690 1.00 55.78 70 ALA A O 1
ATOM 577 N N . GLY A 1 71 ? -17.813 14.557 -10.343 1.00 61.19 71 GLY A N 1
ATOM 578 C CA . GLY A 1 71 ? -18.224 13.429 -9.497 1.00 61.19 71 GLY A CA 1
ATOM 579 C C . GLY A 1 71 ? -17.722 12.062 -9.975 1.00 61.19 71 GLY A C 1
ATOM 580 O O . GLY A 1 71 ? -17.651 11.132 -9.171 1.00 61.19 71 GLY A O 1
ATOM 581 N N . GLU A 1 72 ? -17.256 11.945 -11.217 1.00 61.97 72 GLU A N 1
ATOM 582 C CA . GLU A 1 72 ? -16.656 10.725 -11.751 1.00 61.97 72 GLU A CA 1
ATOM 583 C C . GLU A 1 72 ? -15.151 10.673 -11.459 1.00 61.97 72 GLU A C 1
ATOM 585 O O . GLU A 1 72 ? -14.417 11.653 -11.604 1.00 61.97 72 GLU A O 1
ATOM 590 N N . VAL A 1 73 ? -14.680 9.509 -11.009 1.00 70.38 73 VAL A N 1
ATOM 591 C CA . VAL A 1 73 ? -13.248 9.220 -10.865 1.00 70.38 73 VAL A CA 1
ATOM 592 C C . VAL A 1 73 ? -12.781 8.552 -12.150 1.00 70.38 73 VAL A C 1
ATOM 594 O O . VAL A 1 73 ? -13.189 7.432 -12.451 1.00 70.38 73 VAL A O 1
ATOM 597 N N . SER A 1 74 ? -11.912 9.232 -12.889 1.00 69.50 74 SER A N 1
ATOM 598 C CA . SER A 1 74 ? -11.234 8.691 -14.064 1.00 69.50 74 SER A CA 1
ATOM 599 C C . SER A 1 74 ? -9.782 8.363 -13.727 1.00 69.50 74 SER A C 1
ATOM 601 O O . SER A 1 74 ? -9.150 9.016 -12.889 1.00 69.50 74 SER A O 1
ATOM 603 N N . THR A 1 75 ? -9.238 7.332 -14.372 1.00 79.81 75 THR A N 1
ATOM 604 C CA . THR A 1 75 ? -7.818 6.999 -14.244 1.00 79.81 75 THR A CA 1
ATOM 605 C C . THR A 1 75 ? -7.178 6.782 -15.595 1.00 79.81 75 THR A C 1
ATOM 607 O O . THR A 1 75 ? -7.804 6.291 -16.529 1.00 79.81 75 THR A O 1
ATOM 610 N N . SER A 1 76 ? -5.907 7.154 -15.690 1.00 84.06 76 SER A N 1
ATOM 611 C CA . SER A 1 76 ? -5.071 6.848 -16.844 1.00 84.06 76 SER A CA 1
ATOM 612 C C . SER A 1 76 ? -3.749 6.273 -16.366 1.00 84.06 76 SER A C 1
ATOM 614 O O . SER A 1 76 ? -3.137 6.832 -15.453 1.00 84.06 76 SER A O 1
ATOM 616 N N . GLN A 1 77 ? -3.291 5.201 -17.004 1.00 89.75 77 GLN A N 1
ATOM 617 C CA . GLN A 1 77 ? -2.005 4.576 -16.723 1.00 89.75 77 GLN A CA 1
ATOM 618 C C . GLN A 1 77 ? -1.159 4.540 -17.993 1.00 89.75 77 GLN A C 1
ATOM 620 O O . GLN A 1 77 ? -1.636 4.156 -19.057 1.00 89.75 77 GLN A O 1
ATOM 625 N N . ILE A 1 78 ? 0.108 4.916 -17.866 1.00 93.12 78 ILE A N 1
ATOM 626 C CA . ILE A 1 78 ? 1.130 4.760 -18.902 1.00 93.12 78 ILE A CA 1
ATOM 627 C C . ILE A 1 78 ? 2.354 4.101 -18.279 1.00 93.12 78 ILE A C 1
ATOM 629 O O . ILE A 1 78 ? 2.574 4.202 -17.075 1.00 93.12 78 ILE A O 1
ATOM 633 N N . GLY A 1 79 ? 3.161 3.416 -19.075 1.00 95.06 79 GLY A N 1
ATOM 634 C CA . GLY A 1 79 ? 4.358 2.765 -18.567 1.00 95.06 79 GLY A CA 1
ATOM 635 C C . GLY A 1 79 ? 5.395 2.598 -19.658 1.00 95.06 79 GLY A C 1
ATOM 636 O O . GLY A 1 79 ? 5.060 2.584 -20.843 1.00 95.06 79 GLY A O 1
ATOM 637 N N . TYR A 1 80 ? 6.644 2.510 -19.227 1.00 97.62 80 TYR A N 1
ATOM 638 C CA . TYR A 1 80 ? 7.805 2.428 -20.097 1.00 97.62 80 TYR A CA 1
ATOM 639 C C . TYR A 1 80 ? 8.791 1.411 -19.540 1.00 97.62 80 TYR A C 1
ATOM 641 O O . TYR A 1 80 ? 8.896 1.246 -18.321 1.00 97.62 80 TYR A O 1
ATOM 649 N N . PHE A 1 81 ? 9.525 0.756 -20.430 1.00 98.25 81 PHE A N 1
ATOM 650 C CA . PHE A 1 81 ? 10.493 -0.273 -20.081 1.00 98.25 81 PHE A CA 1
ATOM 651 C C . PHE A 1 81 ? 11.736 -0.190 -20.963 1.00 98.25 81 PHE A C 1
ATOM 653 O O . PHE A 1 81 ? 11.649 0.088 -22.155 1.00 98.25 81 PHE A O 1
ATOM 660 N N . ALA A 1 82 ? 12.883 -0.452 -20.350 1.00 97.44 82 ALA A N 1
ATOM 661 C CA . ALA A 1 82 ? 14.150 -0.765 -21.003 1.00 97.44 82 ALA A CA 1
ATOM 662 C C . ALA A 1 82 ? 14.592 -2.214 -20.713 1.00 97.44 82 ALA A C 1
ATOM 664 O O . ALA A 1 82 ? 15.519 -2.712 -21.344 1.00 97.44 82 ALA A O 1
ATOM 665 N N . GLY A 1 83 ? 13.963 -2.865 -19.724 1.00 92.50 83 GLY A N 1
ATOM 666 C CA . GLY A 1 83 ? 14.231 -4.246 -19.327 1.00 92.50 83 GLY A CA 1
ATOM 667 C C . GLY A 1 83 ? 13.384 -5.271 -20.086 1.00 92.50 83 GLY A C 1
ATOM 668 O O . GLY A 1 83 ? 12.969 -5.053 -21.222 1.00 92.50 83 GLY A O 1
ATOM 669 N N . ASP A 1 84 ? 13.111 -6.400 -19.436 1.00 97.12 84 ASP A N 1
ATOM 670 C CA . ASP A 1 84 ? 12.328 -7.497 -20.010 1.00 97.12 84 ASP A CA 1
ATOM 671 C C . ASP A 1 84 ? 10.846 -7.114 -20.204 1.00 97.12 84 ASP A C 1
ATOM 673 O O . ASP A 1 84 ? 10.134 -6.794 -19.246 1.00 97.12 84 ASP A O 1
ATOM 677 N N . GLU A 1 85 ? 10.371 -7.163 -21.451 1.00 96.25 85 GLU A N 1
ATOM 678 C CA . GLU A 1 85 ? 8.995 -6.804 -21.817 1.00 96.25 85 GLU A CA 1
ATOM 679 C C . GLU A 1 85 ? 7.940 -7.713 -21.151 1.00 96.25 85 GLU A C 1
ATOM 681 O O . GLU A 1 85 ? 6.987 -7.177 -20.579 1.00 96.25 85 GLU A O 1
ATOM 686 N N . PRO A 1 86 ? 8.077 -9.056 -21.128 1.00 97.38 86 PRO A N 1
ATOM 687 C CA . PRO A 1 86 ? 7.160 -9.921 -20.382 1.00 97.38 86 PRO A CA 1
ATOM 688 C C . PRO A 1 86 ? 7.063 -9.594 -18.885 1.00 97.38 86 PRO A C 1
ATOM 690 O O . PRO A 1 86 ? 5.965 -9.590 -18.316 1.00 97.38 86 PRO A O 1
ATOM 693 N N . ALA A 1 87 ? 8.186 -9.318 -18.220 1.00 95.25 87 ALA A N 1
ATOM 694 C CA . ALA A 1 87 ? 8.202 -8.913 -16.819 1.00 95.25 87 ALA A CA 1
ATOM 695 C C . ALA A 1 87 ? 7.547 -7.541 -16.623 1.00 95.25 87 ALA A C 1
ATOM 697 O O . ALA A 1 87 ? 6.768 -7.356 -15.681 1.00 95.25 87 ALA A O 1
ATOM 698 N N . PHE A 1 88 ? 7.802 -6.597 -17.530 1.00 97.06 88 PHE A N 1
ATOM 699 C CA . PHE A 1 88 ? 7.132 -5.302 -17.529 1.00 97.06 88 PHE A CA 1
ATOM 700 C C . PHE A 1 88 ? 5.620 -5.435 -17.734 1.00 97.06 88 PHE A C 1
ATOM 702 O O . PHE A 1 88 ? 4.859 -4.827 -16.986 1.00 97.06 88 PHE A O 1
ATOM 709 N N . ALA A 1 89 ? 5.160 -6.269 -18.665 1.00 93.75 89 ALA A N 1
ATOM 710 C CA . ALA A 1 89 ? 3.737 -6.500 -18.894 1.00 93.75 89 ALA A CA 1
ATOM 711 C C . ALA A 1 89 ? 3.037 -7.022 -17.627 1.00 93.75 89 ALA A C 1
ATOM 713 O O . ALA A 1 89 ? 1.943 -6.568 -17.285 1.00 93.75 89 ALA A O 1
ATOM 714 N N . LYS A 1 90 ? 3.686 -7.918 -16.867 1.00 90.25 90 LYS A N 1
ATOM 715 C CA . LYS A 1 90 ? 3.181 -8.380 -15.560 1.00 90.25 90 LYS A CA 1
ATOM 716 C C . LYS A 1 90 ? 3.071 -7.237 -14.550 1.00 90.25 90 LYS A C 1
ATOM 718 O O . LYS A 1 90 ? 2.034 -7.107 -13.902 1.00 90.25 90 LYS A O 1
ATOM 723 N N . LEU A 1 91 ? 4.105 -6.400 -14.439 1.00 91.31 91 LEU A N 1
ATOM 724 C CA . LEU A 1 91 ? 4.094 -5.219 -13.571 1.00 91.31 91 LEU A CA 1
ATOM 725 C C . LEU A 1 91 ? 2.971 -4.249 -13.966 1.00 91.31 91 LEU A C 1
ATOM 727 O O . LEU A 1 91 ? 2.191 -3.821 -13.118 1.00 91.31 91 LEU A O 1
ATOM 731 N N . PHE A 1 92 ? 2.862 -3.933 -15.254 1.00 91.12 92 PHE A N 1
ATOM 732 C CA . PHE A 1 92 ? 1.868 -3.012 -15.790 1.00 91.12 92 PHE A CA 1
ATOM 733 C C . PHE A 1 92 ? 0.442 -3.489 -15.493 1.00 91.12 92 PHE A C 1
ATOM 735 O O . PHE A 1 92 ? -0.373 -2.720 -14.979 1.00 91.12 92 PHE A O 1
ATOM 742 N N . ASN A 1 93 ? 0.164 -4.775 -15.718 1.00 88.25 93 ASN A N 1
ATOM 743 C CA . ASN A 1 93 ? -1.134 -5.382 -15.427 1.00 88.25 93 ASN A CA 1
ATOM 744 C C . ASN A 1 93 ? -1.446 -5.419 -13.924 1.00 88.25 93 ASN A C 1
ATOM 746 O O . ASN A 1 93 ? -2.586 -5.174 -13.530 1.00 88.25 93 ASN A O 1
ATOM 750 N N . ALA A 1 94 ? -0.450 -5.661 -13.066 1.00 84.38 94 ALA A N 1
ATOM 751 C CA . ALA A 1 94 ? -0.638 -5.588 -11.618 1.00 84.38 94 ALA A CA 1
ATOM 752 C C . ALA A 1 94 ? -1.054 -4.174 -11.167 1.00 84.38 94 ALA A C 1
ATOM 754 O O . ALA A 1 94 ? -1.935 -4.024 -10.318 1.00 84.38 94 ALA A O 1
ATOM 755 N N . TYR A 1 95 ? -0.473 -3.134 -11.775 1.00 85.06 95 TYR A N 1
ATOM 756 C CA . TYR A 1 95 ? -0.853 -1.744 -11.516 1.00 85.06 95 TYR A CA 1
ATOM 757 C C . TYR A 1 95 ? -2.221 -1.371 -12.105 1.00 85.06 95 TYR A C 1
ATOM 759 O O . TYR A 1 95 ? -2.955 -0.625 -11.452 1.00 85.06 95 TYR A O 1
ATOM 767 N N . LEU A 1 96 ? -2.617 -1.938 -13.254 1.00 84.19 96 LEU A N 1
ATOM 768 C CA . LEU A 1 96 ? -3.979 -1.780 -13.783 1.00 84.19 96 LEU A CA 1
ATOM 769 C C . LEU A 1 96 ? -5.007 -2.342 -12.796 1.00 84.19 96 LEU A C 1
ATOM 771 O O . LEU A 1 96 ? -5.901 -1.616 -12.369 1.00 84.19 96 LEU A O 1
ATOM 775 N N . ALA A 1 97 ? -4.819 -3.583 -12.341 1.00 80.75 97 ALA A N 1
ATOM 776 C CA . ALA A 1 97 ? -5.720 -4.220 -11.380 1.00 80.75 97 ALA A CA 1
ATOM 777 C C . ALA A 1 97 ? -5.784 -3.456 -10.043 1.00 80.75 97 ALA A C 1
ATOM 779 O O . ALA A 1 97 ? -6.850 -3.310 -9.438 1.00 80.75 97 ALA A O 1
ATOM 780 N N . LEU A 1 98 ? -4.647 -2.927 -9.572 1.00 77.88 98 LEU A N 1
ATOM 781 C CA . LEU A 1 98 ? -4.609 -2.072 -8.385 1.00 77.88 98 LEU A CA 1
ATOM 782 C C . LEU A 1 98 ? -5.394 -0.770 -8.596 1.00 77.88 98 LEU A C 1
ATOM 784 O O . LEU A 1 98 ? -6.095 -0.318 -7.686 1.00 77.88 98 LEU A O 1
ATOM 788 N N . THR A 1 99 ? -5.277 -0.174 -9.780 1.00 73.81 99 THR A N 1
ATOM 789 C CA . THR A 1 99 ? -5.952 1.073 -10.148 1.00 73.81 99 THR A CA 1
ATOM 790 C C . THR A 1 99 ? -7.459 0.868 -10.230 1.00 73.81 99 THR A C 1
ATOM 792 O O . THR A 1 99 ? -8.188 1.595 -9.563 1.00 73.81 99 THR A O 1
ATOM 795 N N . GLU A 1 100 ? -7.929 -0.169 -10.925 1.00 75.44 100 GLU A N 1
ATOM 796 C CA . GLU A 1 100 ? -9.354 -0.525 -11.004 1.00 75.44 100 GLU A CA 1
ATOM 797 C C . GLU A 1 100 ? -9.968 -0.727 -9.619 1.00 75.44 100 GLU A C 1
ATOM 799 O O . GLU A 1 100 ? -11.019 -0.168 -9.303 1.00 75.44 100 GLU A O 1
ATOM 804 N N . LYS A 1 101 ? -9.271 -1.466 -8.748 1.00 74.06 101 LYS A N 1
ATOM 805 C CA . LYS A 1 101 ? -9.706 -1.656 -7.364 1.00 74.06 101 LYS A CA 1
ATOM 806 C C . LYS A 1 101 ? -9.778 -0.333 -6.603 1.00 74.06 101 LYS A C 1
ATOM 808 O O . LYS A 1 101 ? -10.723 -0.118 -5.857 1.00 74.06 101 LYS A O 1
ATOM 813 N N . THR A 1 102 ? -8.795 0.546 -6.786 1.00 71.56 102 THR A N 1
ATOM 814 C CA . THR A 1 102 ? -8.766 1.860 -6.128 1.00 71.56 102 THR A CA 1
ATOM 815 C C . THR A 1 102 ? -9.919 2.745 -6.605 1.00 71.56 102 THR A C 1
ATOM 817 O O . THR A 1 102 ? -10.601 3.336 -5.777 1.00 71.56 102 THR A O 1
ATOM 820 N N . VAL A 1 103 ? -10.189 2.792 -7.912 1.00 71.50 1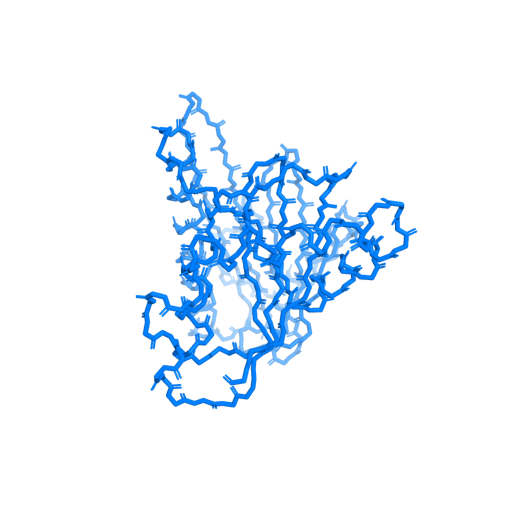03 VAL A N 1
ATOM 821 C CA . VAL A 1 103 ? -11.300 3.567 -8.491 1.00 71.50 103 VAL A CA 1
ATOM 822 C C . VAL A 1 103 ? -12.640 3.057 -8.003 1.00 71.50 103 VAL A C 1
ATOM 824 O O . VAL A 1 103 ? -13.451 3.857 -7.550 1.00 71.50 103 VAL A O 1
ATOM 827 N N . LYS A 1 104 ? -12.853 1.738 -8.047 1.00 69.75 104 LYS A N 1
ATOM 828 C CA . LYS A 1 104 ? -14.086 1.129 -7.554 1.00 69.75 104 LYS A CA 1
ATOM 829 C C . LYS A 1 104 ? -14.334 1.503 -6.095 1.00 69.75 104 LYS A C 1
ATOM 831 O O . LYS A 1 104 ? -15.423 1.946 -5.762 1.00 69.75 104 LYS A O 1
ATOM 836 N N . ASN A 1 105 ? -13.300 1.426 -5.258 1.00 66.62 105 ASN A N 1
ATOM 837 C CA . ASN A 1 105 ? -13.411 1.827 -3.859 1.00 66.62 105 ASN A CA 1
ATOM 838 C C . ASN A 1 105 ? -13.773 3.318 -3.713 1.00 66.62 105 ASN A C 1
ATOM 840 O O . ASN A 1 105 ? -14.667 3.646 -2.944 1.00 66.62 105 ASN A O 1
ATOM 844 N N . LEU A 1 106 ? -13.137 4.216 -4.476 1.00 66.12 106 LEU A N 1
ATOM 845 C CA . LEU A 1 106 ? -13.442 5.656 -4.444 1.00 66.12 106 LEU A CA 1
ATOM 846 C C . LEU A 1 106 ? -14.860 5.974 -4.958 1.00 66.12 106 LEU A C 1
ATOM 848 O O . LEU A 1 106 ? -15.504 6.910 -4.489 1.00 66.12 106 LEU A O 1
ATOM 852 N N . GLN A 1 107 ? -15.364 5.212 -5.929 1.00 65.88 107 GLN A N 1
ATOM 853 C CA . GLN A 1 107 ? -16.730 5.346 -6.445 1.00 65.88 107 GLN A CA 1
ATOM 854 C C . GLN A 1 107 ? -17.770 4.817 -5.449 1.00 65.88 107 GLN A C 1
ATOM 856 O O . GLN A 1 107 ? -18.805 5.459 -5.245 1.00 65.88 107 GLN A O 1
ATOM 861 N N . ASP A 1 108 ? -17.481 3.693 -4.791 1.00 60.81 108 ASP A N 1
ATOM 862 C CA . ASP A 1 108 ? -18.305 3.144 -3.711 1.00 60.81 108 ASP A CA 1
ATOM 863 C C . ASP A 1 108 ? -18.391 4.143 -2.536 1.00 60.81 108 ASP A C 1
ATOM 865 O O . ASP A 1 108 ? -19.475 4.370 -1.991 1.00 60.81 108 ASP A O 1
ATOM 869 N N . GLU A 1 109 ? -17.284 4.832 -2.223 1.00 54.53 109 GLU A N 1
ATOM 870 C CA . GLU A 1 109 ? -17.228 5.906 -1.220 1.00 54.53 109 GLU A CA 1
ATOM 871 C C . GLU A 1 109 ? -18.126 7.104 -1.571 1.00 54.53 109 GLU A C 1
ATOM 873 O O . GLU A 1 109 ? -18.864 7.593 -0.711 1.00 54.53 109 GLU A O 1
ATOM 878 N N . LYS A 1 110 ? -18.125 7.559 -2.832 1.00 55.75 110 LYS A N 1
ATOM 879 C CA . LYS A 1 110 ? -18.974 8.680 -3.284 1.00 55.75 110 LYS A CA 1
ATOM 880 C C . LYS A 1 110 ? -20.456 8.337 -3.382 1.00 55.75 110 LYS A C 1
ATOM 882 O O . LYS A 1 110 ? -21.296 9.214 -3.201 1.00 55.75 110 LYS A O 1
ATOM 887 N N . SER A 1 111 ? -20.787 7.073 -3.632 1.00 53.62 111 SER A N 1
ATOM 888 C CA . SER A 1 111 ? -22.171 6.607 -3.807 1.00 53.62 111 SER A CA 1
ATOM 889 C C . SER A 1 111 ? -22.927 6.422 -2.481 1.00 53.62 111 SER A C 1
ATOM 891 O O . SER A 1 111 ? -24.047 5.917 -2.471 1.00 53.62 111 SER A O 1
ATOM 893 N N . GLY A 1 112 ? -22.331 6.791 -1.339 1.00 44.12 112 GLY A N 1
ATOM 894 C CA . GLY A 1 112 ? -22.942 6.616 -0.017 1.00 44.12 112 GLY A CA 1
ATOM 895 C C . GLY A 1 112 ? -23.011 5.157 0.448 1.00 44.12 112 GLY A C 1
ATOM 896 O O . GLY A 1 112 ? -23.582 4.876 1.505 1.00 44.12 112 GLY A O 1
ATOM 897 N N . ASN A 1 113 ? -22.393 4.232 -0.291 1.00 43.31 113 ASN A N 1
ATOM 898 C CA . ASN A 1 113 ? -22.294 2.827 0.073 1.00 43.31 113 ASN A CA 1
ATOM 899 C C . ASN A 1 113 ? -21.118 2.679 1.053 1.00 43.31 113 ASN A C 1
ATOM 901 O O . ASN A 1 113 ? -19.994 2.356 0.682 1.00 43.31 113 ASN A O 1
ATOM 905 N N . LYS A 1 114 ? -21.359 3.034 2.322 1.00 36.84 114 LYS A N 1
ATOM 906 C CA . LYS A 1 114 ? -20.358 3.053 3.402 1.00 36.84 114 LYS A CA 1
ATOM 907 C C . LYS A 1 114 ? -19.706 1.680 3.613 1.00 36.84 114 LYS A C 1
ATOM 909 O O . LYS A 1 114 ? -20.121 0.907 4.470 1.00 36.84 114 LYS A O 1
ATOM 914 N N . ALA A 1 115 ? -18.598 1.448 2.930 1.00 37.06 115 ALA A N 1
ATOM 915 C CA . ALA A 1 115 ? -17.493 0.653 3.434 1.00 37.06 115 ALA A CA 1
ATOM 916 C C . ALA A 1 115 ? -16.238 1.512 3.265 1.00 37.06 115 ALA A C 1
ATOM 918 O O . ALA A 1 115 ? -15.647 1.547 2.194 1.00 37.06 115 ALA A O 1
ATOM 919 N N . ALA A 1 116 ? -15.887 2.269 4.308 1.00 37.56 116 ALA A N 1
ATOM 920 C CA . ALA A 1 116 ? -14.683 3.092 4.332 1.00 37.56 116 ALA A CA 1
ATOM 921 C C . ALA A 1 116 ? -13.463 2.219 3.997 1.00 37.56 116 ALA A C 1
ATOM 923 O O . ALA A 1 116 ? -13.126 1.315 4.767 1.00 37.56 116 ALA A O 1
ATOM 924 N N . VAL A 1 117 ? -12.808 2.454 2.857 1.00 41.44 117 VAL A N 1
ATOM 925 C CA . VAL A 1 117 ? -11.548 1.779 2.550 1.00 41.44 117 VAL A CA 1
ATOM 926 C C . VAL A 1 117 ? -10.434 2.682 3.039 1.00 41.44 117 VAL A C 1
ATOM 928 O O . VAL A 1 117 ? -9.868 3.483 2.301 1.00 41.44 117 VAL A O 1
ATOM 931 N N . LEU A 1 118 ? -10.094 2.532 4.318 1.00 42.81 118 LEU A N 1
ATOM 932 C CA . LEU A 1 118 ? -8.885 3.147 4.841 1.00 42.81 118 LEU A CA 1
ATOM 933 C C . LEU A 1 118 ? -7.655 2.744 4.016 1.00 42.81 118 LEU A C 1
ATOM 935 O O . LEU A 1 118 ? -7.587 1.604 3.532 1.00 42.81 118 LEU A O 1
ATOM 939 N N . PRO A 1 119 ? -6.632 3.618 3.911 1.00 46.97 119 PRO A N 1
ATOM 940 C CA . PRO A 1 119 ? -5.329 3.199 3.417 1.00 46.97 119 PRO A CA 1
ATOM 941 C C . PRO A 1 119 ? -4.902 1.946 4.187 1.00 46.97 119 PRO A C 1
ATOM 943 O O . PRO A 1 119 ? -4.930 1.937 5.417 1.00 46.97 119 PRO A O 1
ATOM 946 N N . LYS A 1 120 ? -4.544 0.870 3.467 1.00 63.38 120 LYS A N 1
ATOM 947 C CA . LYS A 1 120 ? -4.030 -0.370 4.070 1.00 63.38 120 LYS A CA 1
ATOM 948 C C . LYS A 1 120 ? -2.759 -0.041 4.847 1.00 63.38 120 LYS A C 1
ATOM 950 O O . LYS A 1 120 ? -1.665 -0.029 4.287 1.00 63.38 120 LYS A O 1
ATOM 955 N N . ILE A 1 121 ? -2.922 0.262 6.123 1.00 76.50 121 ILE A N 1
ATOM 956 C CA . ILE A 1 121 ? -1.827 0.528 7.034 1.00 76.50 121 ILE A CA 1
ATOM 957 C C . ILE A 1 121 ? -1.128 -0.808 7.323 1.00 76.50 121 ILE A C 1
ATOM 959 O O . ILE A 1 121 ? -1.785 -1.841 7.490 1.00 76.50 121 ILE A O 1
ATOM 963 N N . SER A 1 122 ? 0.205 -0.827 7.313 1.00 86.88 122 SER A N 1
ATOM 964 C CA . SER A 1 122 ? 0.947 -2.050 7.626 1.00 86.88 122 SER A CA 1
ATOM 965 C C . SER A 1 122 ? 0.833 -2.386 9.114 1.00 86.88 122 SER A C 1
ATOM 967 O O . SER A 1 122 ? 0.600 -1.503 9.942 1.00 86.88 122 SER A O 1
ATOM 969 N N . PHE A 1 123 ? 1.046 -3.652 9.483 1.00 87.62 123 PHE A N 1
ATOM 970 C CA . PHE A 1 123 ? 1.023 -4.060 10.891 1.00 87.62 123 PHE A CA 1
ATOM 971 C C . PHE A 1 123 ? 2.031 -3.259 11.734 1.00 87.62 123 PHE A C 1
ATOM 973 O O . PHE A 1 123 ? 1.688 -2.749 12.796 1.00 87.62 123 PHE A O 1
ATOM 980 N N . THR A 1 124 ? 3.240 -3.023 11.216 1.00 88.19 124 THR A N 1
ATOM 981 C CA . THR A 1 124 ? 4.262 -2.194 11.879 1.00 88.19 124 THR A CA 1
ATOM 982 C C . THR A 1 124 ? 3.813 -0.745 12.083 1.00 88.19 124 THR A C 1
ATOM 984 O O . THR A 1 124 ? 4.113 -0.134 13.109 1.00 88.19 124 THR A O 1
ATOM 987 N N . GLN A 1 125 ? 3.099 -0.162 11.119 1.00 87.44 125 GLN A N 1
ATOM 988 C CA . GLN A 1 125 ? 2.540 1.182 11.268 1.00 87.44 125 GLN A CA 1
ATOM 989 C C . GLN A 1 125 ? 1.417 1.200 12.314 1.00 87.44 125 GLN A C 1
ATOM 991 O O . GLN A 1 125 ? 1.404 2.080 13.174 1.00 87.44 125 GLN A O 1
ATOM 996 N N . ALA A 1 126 ? 0.535 0.198 12.303 1.00 92.69 126 ALA A N 1
ATOM 997 C CA . ALA A 1 126 ? -0.520 0.042 13.300 1.00 92.69 126 ALA A CA 1
ATOM 998 C C . ALA A 1 126 ? 0.059 -0.120 14.721 1.00 92.69 126 ALA A C 1
ATOM 1000 O O . ALA A 1 126 ? -0.427 0.500 15.665 1.00 92.69 126 ALA A O 1
ATOM 1001 N N . GLN A 1 127 ? 1.168 -0.850 14.880 1.00 94.06 127 GLN A N 1
ATOM 1002 C CA . GLN A 1 127 ? 1.874 -0.965 16.162 1.00 94.06 127 GLN A CA 1
ATOM 1003 C C . GLN A 1 127 ? 2.373 0.387 16.681 1.00 94.06 127 GLN A C 1
ATOM 1005 O O . GLN A 1 127 ? 2.249 0.670 17.873 1.00 94.06 127 GLN A O 1
ATOM 1010 N N . LYS A 1 128 ? 2.898 1.255 15.805 1.00 92.38 128 LYS A N 1
ATOM 1011 C CA . LYS A 1 128 ? 3.290 2.618 16.200 1.00 92.38 128 LYS A CA 1
ATOM 1012 C C . LYS A 1 128 ? 2.090 3.413 16.719 1.00 92.38 128 LYS A C 1
ATOM 1014 O O . LYS A 1 128 ? 2.226 4.109 17.721 1.00 92.38 128 LYS A O 1
ATOM 1019 N N . MET A 1 129 ? 0.916 3.264 16.102 1.00 92.62 129 MET A N 1
ATOM 1020 C CA . MET A 1 129 ? -0.314 3.914 16.573 1.00 92.62 129 MET A CA 1
ATOM 1021 C C . MET A 1 129 ? -0.763 3.397 17.942 1.00 92.62 129 MET A C 1
ATOM 1023 O O . MET A 1 129 ? -1.218 4.185 18.771 1.00 92.62 129 MET A O 1
ATOM 1027 N N . VAL A 1 130 ? -0.601 2.097 18.214 1.00 95.62 130 VAL A N 1
ATOM 1028 C CA . VAL A 1 130 ? -0.871 1.530 19.546 1.00 95.62 130 VAL A CA 1
ATOM 1029 C C . VAL A 1 130 ? 0.053 2.161 20.587 1.00 95.62 130 VAL A C 1
ATOM 1031 O O . VAL A 1 130 ? -0.417 2.595 21.635 1.00 95.62 130 VAL A O 1
ATOM 1034 N N . GLN A 1 131 ? 1.354 2.284 20.300 1.00 94.25 131 GLN A N 1
ATOM 1035 C CA . GLN A 1 131 ? 2.298 2.928 21.224 1.00 94.25 131 GLN A CA 1
ATOM 1036 C C . GLN A 1 131 ? 1.955 4.402 21.469 1.00 94.25 131 GLN A C 1
ATOM 1038 O O . GLN A 1 131 ? 1.981 4.858 22.608 1.00 94.25 131 GLN A O 1
ATOM 1043 N N . GLN A 1 132 ? 1.568 5.134 20.423 1.00 91.75 132 GLN A N 1
ATOM 1044 C CA . GLN A 1 132 ? 1.107 6.519 20.552 1.00 91.75 132 GLN A CA 1
ATOM 1045 C C . GLN A 1 132 ? -0.184 6.628 21.372 1.00 91.75 132 GLN A C 1
ATOM 1047 O O . GLN A 1 132 ? -0.333 7.563 22.152 1.00 91.75 132 GLN A O 1
ATOM 1052 N N . SER A 1 133 ? -1.110 5.677 21.221 1.00 94.25 133 SER A N 1
ATOM 1053 C CA . SER A 1 133 ? -2.362 5.652 21.986 1.00 94.25 133 SER A CA 1
ATOM 1054 C C . SER A 1 133 ? -2.099 5.355 23.463 1.00 94.25 133 SER A C 1
ATOM 1056 O O . SER A 1 133 ? -2.641 6.040 24.321 1.00 94.25 133 SER A O 1
ATOM 1058 N N . LYS A 1 134 ? -1.188 4.421 23.770 1.00 94.94 134 LYS A N 1
ATOM 1059 C CA . LYS A 1 134 ? -0.768 4.084 25.146 1.00 94.94 134 LYS A CA 1
ATOM 1060 C C . LYS A 1 134 ? -0.174 5.263 25.921 1.00 94.94 134 LYS A C 1
ATOM 1062 O O . LYS A 1 134 ? -0.207 5.255 27.146 1.00 94.94 134 LYS A O 1
ATOM 1067 N N . GLN A 1 135 ? 0.390 6.250 25.226 1.00 93.19 135 GLN A N 1
ATOM 1068 C CA . GLN A 1 135 ? 0.993 7.439 25.839 1.00 93.19 135 GLN A CA 1
ATOM 1069 C C . GLN A 1 135 ? -0.019 8.548 26.154 1.00 93.19 135 GLN A C 1
ATOM 1071 O O . GLN A 1 135 ? 0.332 9.524 26.815 1.00 93.19 135 GLN A O 1
ATOM 1076 N N . LYS A 1 136 ? -1.255 8.436 25.665 1.00 92.44 136 LYS A N 1
ATOM 1077 C CA . LYS A 1 136 ? -2.290 9.453 25.847 1.00 92.44 136 LYS A CA 1
ATOM 1078 C C . LYS A 1 136 ? -3.187 9.114 27.038 1.00 92.44 136 LYS A C 1
ATOM 1080 O O . LYS A 1 136 ? -3.393 7.950 27.383 1.00 92.44 136 LYS A O 1
ATOM 1085 N N . SER A 1 137 ? -3.720 10.153 27.675 1.00 92.69 137 SER A N 1
ATOM 1086 C CA . SER A 1 137 ? -4.654 10.007 28.792 1.00 92.69 137 SER A CA 1
ATOM 1087 C C . SER A 1 137 ? -5.939 9.298 28.354 1.00 92.69 137 SER A C 1
ATOM 1089 O O . SER A 1 137 ? -6.409 9.466 27.228 1.00 92.69 137 SER A O 1
ATOM 1091 N N . GLY A 1 138 ? -6.510 8.496 29.254 1.00 92.88 138 GLY A N 1
ATOM 1092 C CA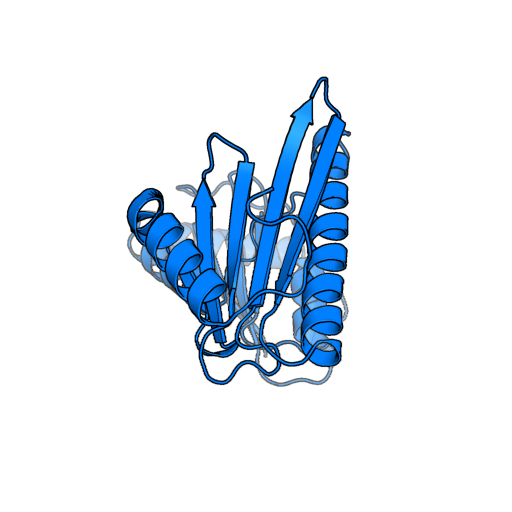 . GLY A 1 138 ? -7.738 7.742 28.997 1.00 92.88 138 GLY A CA 1
ATOM 1093 C C . GLY A 1 138 ? -7.533 6.394 28.302 1.00 92.88 138 GLY A C 1
ATOM 1094 O O . GLY A 1 138 ? -8.515 5.692 28.067 1.00 92.88 138 GLY A O 1
ATOM 1095 N N . TYR A 1 139 ? -6.297 6.005 27.951 1.00 93.75 139 TYR A N 1
ATOM 1096 C CA . TYR A 1 139 ? -6.060 4.737 27.251 1.00 93.75 139 TYR A CA 1
ATOM 1097 C C . TYR A 1 139 ? -6.463 3.515 28.087 1.00 93.75 139 TYR A C 1
ATOM 1099 O O . TYR A 1 139 ? -7.121 2.607 27.581 1.00 93.75 139 TYR A O 1
ATOM 1107 N N . ALA A 1 140 ? -6.062 3.481 29.361 1.00 93.94 140 ALA A N 1
ATOM 1108 C CA . ALA A 1 140 ? -6.310 2.340 30.239 1.00 93.94 140 ALA A CA 1
ATOM 1109 C C . ALA A 1 140 ? -7.803 2.198 30.571 1.00 93.94 140 ALA A C 1
ATOM 1111 O O . ALA A 1 140 ? -8.349 1.094 30.523 1.00 93.94 140 ALA A O 1
ATOM 1112 N N . GLU A 1 141 ? -8.466 3.320 30.848 1.00 95.19 141 GLU A N 1
ATOM 1113 C CA . GLU A 1 141 ? -9.902 3.395 31.101 1.00 95.19 141 GLU A CA 1
ATOM 1114 C C . GLU A 1 141 ? -10.684 2.919 29.876 1.00 95.19 141 GLU A C 1
ATOM 1116 O O . GLU A 1 141 ? -11.505 2.006 29.981 1.00 95.19 141 GLU A O 1
ATOM 1121 N N . TYR A 1 142 ? -10.352 3.446 28.694 1.00 95.19 142 TYR A N 1
ATOM 1122 C CA . TYR A 1 142 ? -11.008 3.049 27.455 1.00 95.19 142 TYR A CA 1
ATOM 1123 C C . TYR A 1 142 ? -10.789 1.567 27.127 1.00 95.19 142 TYR A C 1
ATOM 1125 O O . TYR A 1 142 ? -11.706 0.902 26.659 1.00 95.19 142 TYR A O 1
ATOM 1133 N N . LEU A 1 143 ? -9.607 1.002 27.398 1.00 94.25 143 LEU A N 1
ATOM 1134 C CA . LEU A 1 143 ? -9.351 -0.424 27.166 1.00 94.25 143 LEU A CA 1
ATOM 1135 C C . LEU A 1 143 ? -10.224 -1.328 28.059 1.00 94.25 143 LEU A C 1
ATOM 1137 O O . LEU A 1 143 ? -10.682 -2.390 27.619 1.00 94.25 143 LEU A O 1
ATOM 1141 N N . SER A 1 144 ? -10.487 -0.900 29.298 1.00 93.38 144 SER A N 1
ATOM 1142 C CA . SER A 1 144 ? -11.421 -1.578 30.206 1.00 93.38 144 SER A CA 1
ATOM 1143 C C . SER A 1 144 ? -12.855 -1.517 29.673 1.00 93.38 144 SER A C 1
ATOM 1145 O O . SER A 1 144 ? -13.527 -2.548 29.570 1.00 93.38 144 SER A O 1
ATOM 1147 N N . GLU A 1 145 ? -13.308 -0.334 29.255 1.00 94.44 145 GLU A N 1
ATOM 1148 C CA . GLU A 1 145 ? -14.642 -0.135 28.678 1.00 94.44 145 GLU A CA 1
ATOM 1149 C C . GLU A 1 145 ? -14.829 -0.903 27.365 1.00 94.44 145 GLU A C 1
ATOM 1151 O O . GLU A 1 145 ? -15.845 -1.575 27.176 1.00 94.44 145 GLU A O 1
ATOM 1156 N N . PHE A 1 146 ? -13.819 -0.883 26.493 1.00 94.06 146 PHE A N 1
ATOM 1157 C CA . PHE A 1 146 ? -13.778 -1.665 25.262 1.00 94.06 146 PHE A CA 1
ATOM 1158 C C . PHE A 1 146 ? -13.975 -3.154 25.556 1.00 94.06 146 PHE A C 1
ATOM 1160 O O . PHE A 1 146 ? -14.794 -3.808 24.915 1.00 94.06 146 PHE A O 1
ATOM 1167 N N . SER A 1 147 ? -13.267 -3.692 26.553 1.00 90.50 147 SER A N 1
ATOM 1168 C CA . SER A 1 147 ? -13.365 -5.111 26.912 1.00 90.50 147 SER A CA 1
ATOM 1169 C C . SER A 1 147 ? -14.777 -5.476 27.387 1.00 90.50 147 SER A C 1
ATOM 1171 O O . SER A 1 147 ? -15.328 -6.507 26.994 1.00 90.50 147 SER A O 1
ATOM 1173 N N . GLN A 1 148 ? -15.408 -4.612 28.187 1.00 92.44 148 GLN A N 1
ATOM 1174 C CA . GLN A 1 148 ? -16.788 -4.806 28.639 1.00 92.44 148 GLN A CA 1
ATOM 1175 C C . GLN A 1 148 ? -17.793 -4.718 27.485 1.00 92.44 148 GLN A C 1
ATOM 1177 O O . GLN A 1 148 ? -18.715 -5.535 27.412 1.00 92.44 148 GLN A O 1
ATOM 1182 N N . HIS A 1 149 ? -17.612 -3.757 26.577 1.00 91.38 149 HIS A N 1
ATOM 1183 C CA . HIS A 1 149 ? -18.427 -3.599 25.371 1.00 91.38 149 HIS A CA 1
ATOM 1184 C C . HIS A 1 149 ? -18.314 -4.829 24.467 1.00 91.38 149 HIS A C 1
ATOM 1186 O O . HIS A 1 149 ? -19.327 -5.444 24.127 1.00 91.38 149 HIS A O 1
ATOM 1192 N N . ASN A 1 150 ? -17.089 -5.263 24.166 1.00 88.38 150 ASN A N 1
ATOM 1193 C CA . ASN A 1 150 ? -16.811 -6.450 23.364 1.00 88.38 150 ASN A CA 1
ATOM 1194 C C . ASN A 1 150 ? -17.520 -7.695 23.921 1.00 88.38 150 ASN A C 1
ATOM 1196 O O . ASN A 1 150 ? -18.231 -8.388 23.190 1.00 88.38 150 ASN A O 1
ATOM 1200 N N . ASN A 1 151 ? -17.407 -7.926 25.233 1.00 88.56 151 ASN A N 1
ATOM 1201 C CA . ASN A 1 151 ? -18.034 -9.062 25.910 1.00 88.56 151 ASN A CA 1
ATOM 1202 C C . ASN A 1 151 ? -19.566 -8.974 25.914 1.00 88.56 151 ASN A C 1
ATOM 1204 O O . ASN A 1 151 ? -20.247 -9.976 25.688 1.00 88.56 151 ASN A O 1
ATOM 1208 N N . ARG A 1 152 ? -20.126 -7.778 26.131 1.00 89.25 152 ARG A N 1
ATOM 1209 C CA . ARG A 1 152 ? -21.579 -7.544 26.119 1.00 89.25 152 ARG A CA 1
ATOM 1210 C C . ARG A 1 152 ? -22.183 -7.833 24.746 1.00 89.25 152 ARG A C 1
ATOM 1212 O O . ARG A 1 152 ? -23.228 -8.476 24.654 1.00 89.25 152 ARG A O 1
ATOM 1219 N N . HIS A 1 153 ? -21.508 -7.394 23.687 1.00 86.62 153 HIS A N 1
ATOM 1220 C CA . HIS A 1 153 ? -21.951 -7.593 22.308 1.00 86.62 153 HIS A CA 1
ATOM 1221 C C . HIS A 1 153 ? -21.529 -8.950 21.727 1.00 86.62 153 HIS A C 1
ATOM 1223 O O . HIS A 1 153 ? -22.078 -9.375 20.706 1.00 86.62 153 HIS A O 1
ATOM 1229 N N . LYS A 1 154 ? -20.644 -9.676 22.426 1.00 86.38 154 LYS A N 1
ATOM 1230 C CA . LYS A 1 154 ? -20.089 -10.977 22.030 1.00 86.38 154 LYS A CA 1
ATOM 1231 C C . LYS A 1 154 ? -19.477 -10.933 20.627 1.00 86.38 154 LYS A C 1
ATOM 1233 O O . LYS A 1 154 ? -19.719 -11.839 19.826 1.00 86.38 154 LYS A O 1
ATOM 1238 N N . LEU A 1 155 ? -18.756 -9.852 20.314 1.00 83.50 155 LEU A N 1
ATOM 1239 C CA . LEU A 1 155 ? -18.270 -9.600 18.953 1.00 83.50 155 LEU A CA 1
ATOM 1240 C C . LEU A 1 155 ? -17.360 -10.745 18.492 1.00 83.50 155 LEU A C 1
ATOM 1242 O O . LEU A 1 155 ? -17.554 -11.304 17.419 1.00 83.50 155 LEU A O 1
ATOM 1246 N N . ASP A 1 156 ? -16.441 -11.176 19.345 1.00 75.19 156 ASP A N 1
ATOM 1247 C CA . ASP A 1 156 ? -15.459 -12.217 19.051 1.00 75.19 156 ASP A CA 1
ATOM 1248 C C . ASP A 1 156 ? -15.968 -13.658 19.226 1.00 75.19 156 ASP A C 1
ATOM 1250 O O . ASP A 1 156 ? -15.441 -14.574 18.599 1.00 75.19 156 ASP A O 1
ATOM 1254 N N . SER A 1 157 ? -16.996 -13.882 20.047 1.00 73.50 157 SER A N 1
ATOM 1255 C CA . SER A 1 157 ? -17.450 -15.227 20.438 1.00 73.50 157 SER A CA 1
ATOM 1256 C C . SER A 1 157 ? -18.635 -15.772 19.632 1.00 73.50 157 SER A C 1
ATOM 1258 O O . SER A 1 157 ? -18.860 -16.981 19.632 1.00 73.50 157 SER A O 1
ATOM 1260 N N . LYS A 1 158 ? -19.388 -14.935 18.906 1.00 68.44 158 LYS A N 1
ATOM 1261 C CA . LYS A 1 158 ? -20.558 -15.381 18.113 1.00 68.44 158 LYS A CA 1
ATOM 1262 C C . LYS A 1 158 ? -20.237 -15.880 16.702 1.00 68.44 158 LYS A C 1
ATOM 1264 O O . LYS A 1 158 ? -21.107 -16.433 16.039 1.00 68.44 158 LYS A O 1
ATOM 1269 N N . SER A 1 159 ? -19.019 -15.666 16.227 1.00 70.19 159 SER A N 1
ATOM 1270 C CA . SER A 1 159 ? -18.655 -15.786 14.811 1.00 70.19 159 SER A CA 1
ATOM 1271 C C . SER A 1 159 ? -18.010 -17.116 14.424 1.00 70.19 159 SER A C 1
ATOM 1273 O O . SER A 1 159 ? -17.716 -17.334 13.252 1.00 70.19 159 SER A O 1
ATOM 1275 N N . GLY A 1 160 ? -17.745 -17.996 15.396 1.00 80.44 160 GLY A N 1
ATOM 1276 C CA . GLY A 1 160 ? -17.010 -19.241 15.165 1.00 80.44 160 GLY A CA 1
ATOM 1277 C C . GLY A 1 160 ? -15.525 -19.039 14.840 1.00 80.44 160 GLY A C 1
ATOM 1278 O O . GLY A 1 160 ? -14.831 -20.024 14.615 1.00 80.44 160 GLY A O 1
ATOM 1279 N N . CYS A 1 161 ? -15.001 -17.803 14.861 1.00 87.06 161 CYS A N 1
ATOM 1280 C CA . CYS A 1 161 ? -13.597 -17.537 14.528 1.00 87.06 161 CYS A CA 1
ATOM 1281 C C . CYS A 1 161 ? -12.618 -18.265 15.466 1.00 87.06 161 CYS A C 1
ATOM 1283 O O . CYS A 1 161 ? -11.550 -18.680 15.028 1.00 87.06 161 CYS A O 1
ATOM 1285 N N . TYR A 1 162 ? -12.993 -18.489 16.730 1.00 85.62 162 TYR A N 1
ATOM 1286 C CA . TYR A 1 162 ? -12.196 -19.276 17.680 1.00 85.62 162 TYR A CA 1
ATOM 1287 C C . TYR A 1 162 ? -12.123 -20.778 17.348 1.00 85.62 162 TYR A C 1
ATOM 1289 O O . TYR A 1 162 ? -11.228 -21.454 17.841 1.00 85.62 162 TYR A O 1
ATOM 1297 N N . LEU A 1 163 ? -13.028 -21.306 16.513 1.00 84.12 163 LEU A N 1
ATOM 1298 C CA . LEU A 1 163 ? -13.015 -22.709 16.074 1.00 84.12 163 LEU A CA 1
ATOM 1299 C C . LEU A 1 163 ? -12.042 -22.951 14.913 1.00 84.12 163 LEU A C 1
ATOM 1301 O O . LEU A 1 163 ? -11.758 -24.098 14.575 1.00 84.12 163 LEU A O 1
ATOM 1305 N N . LEU A 1 164 ? -11.554 -21.883 14.277 1.00 83.62 164 LEU A N 1
ATOM 1306 C CA . LEU A 1 164 ? -10.619 -21.983 13.166 1.00 83.62 164 LEU A CA 1
ATOM 1307 C C . LEU A 1 164 ? -9.221 -22.322 13.687 1.00 83.62 164 LEU A C 1
ATOM 1309 O O . LEU A 1 164 ? -8.711 -21.694 14.617 1.00 83.62 164 LEU A O 1
ATOM 1313 N N . THR A 1 165 ? -8.582 -23.300 13.050 1.00 74.38 165 THR A N 1
ATOM 1314 C CA . THR A 1 165 ? -7.199 -23.680 13.339 1.00 74.38 165 THR A CA 1
ATOM 1315 C C . THR A 1 165 ? -6.243 -22.561 12.934 1.00 74.38 165 THR A C 1
ATOM 1317 O O . THR A 1 165 ? -6.370 -21.988 11.852 1.00 74.38 165 THR A O 1
ATOM 1320 N N . GLY A 1 166 ? -5.258 -22.268 13.775 1.00 70.25 166 GLY A N 1
ATOM 1321 C CA . GLY A 1 166 ? -4.251 -21.251 13.498 1.00 70.25 166 GLY A CA 1
ATOM 1322 C C . GLY A 1 166 ? -3.360 -21.003 14.706 1.00 70.25 166 GLY A C 1
ATOM 1323 O O . GLY A 1 166 ? -3.648 -21.474 15.805 1.00 70.25 166 GLY A O 1
ATOM 1324 N N . THR A 1 167 ? -2.272 -20.272 14.488 1.00 79.56 167 THR A N 1
ATOM 1325 C CA . THR A 1 167 ? -1.430 -19.747 15.568 1.00 79.56 167 THR A CA 1
ATOM 1326 C C . THR A 1 167 ? -2.157 -18.638 16.326 1.00 79.56 167 THR A C 1
ATOM 1328 O O . THR A 1 167 ? -3.184 -18.131 15.866 1.00 79.56 167 THR A O 1
ATOM 1331 N N . GLU A 1 168 ? -1.592 -18.232 17.463 1.00 90.56 168 GLU A N 1
ATOM 1332 C CA . GLU A 1 168 ? -1.934 -16.960 18.103 1.00 90.56 168 GLU A CA 1
ATOM 1333 C C . GLU A 1 168 ? -1.860 -15.817 17.072 1.00 90.56 168 GLU A C 1
ATOM 1335 O O . GLU A 1 168 ? -0.993 -15.823 16.192 1.00 90.56 168 GLU A O 1
ATOM 1340 N N . ILE A 1 169 ? -2.798 -14.871 17.157 1.00 92.38 169 ILE A N 1
ATOM 1341 C CA . ILE A 1 169 ? -2.905 -13.717 16.257 1.00 92.38 169 ILE A CA 1
ATOM 1342 C C . ILE A 1 169 ? -2.830 -12.447 17.085 1.00 92.38 169 ILE A C 1
ATOM 1344 O O . ILE A 1 169 ? -3.571 -12.288 18.060 1.00 92.38 169 ILE A O 1
ATOM 1348 N N . LYS A 1 170 ? -2.008 -11.499 16.640 1.00 95.62 170 LYS A N 1
ATOM 1349 C CA . LYS A 1 170 ? -2.056 -10.121 17.124 1.00 95.62 170 LYS A CA 1
ATOM 1350 C C . LYS A 1 170 ? -2.907 -9.309 16.170 1.00 95.62 170 LYS A C 1
ATOM 1352 O O . LYS A 1 170 ? -2.551 -9.112 15.010 1.00 95.62 170 LYS A O 1
ATOM 1357 N N . LEU A 1 171 ? -4.043 -8.839 16.663 1.00 95.06 171 LEU A N 1
ATOM 1358 C CA . LEU A 1 171 ? -4.978 -8.025 15.907 1.00 95.06 171 LEU A CA 1
ATOM 1359 C C . LEU A 1 171 ? -4.968 -6.602 16.454 1.00 95.06 171 LEU A C 1
ATOM 1361 O O . LEU A 1 171 ? -5.287 -6.377 17.615 1.00 95.06 171 LEU A O 1
ATOM 1365 N N . ILE A 1 172 ? -4.638 -5.632 15.612 1.00 97.19 172 ILE A N 1
ATOM 1366 C CA . ILE A 1 172 ? -4.716 -4.216 15.950 1.00 97.19 172 ILE A CA 1
ATOM 1367 C C . ILE A 1 172 ? -5.991 -3.641 15.357 1.00 97.19 172 ILE A C 1
ATOM 1369 O O . ILE A 1 172 ? -6.218 -3.738 14.150 1.00 97.19 172 ILE A O 1
ATOM 1373 N N . LEU A 1 173 ? -6.809 -3.033 16.208 1.00 95.50 173 LEU A N 1
ATOM 1374 C CA . LEU A 1 173 ? -7.990 -2.284 15.805 1.00 95.50 173 LEU A CA 1
ATOM 1375 C C . LEU A 1 173 ? -7.650 -0.800 15.829 1.00 95.50 173 LEU A C 1
ATOM 1377 O O . LEU A 1 173 ? -7.123 -0.307 16.824 1.00 95.50 173 LEU A O 1
ATOM 1381 N N . ILE A 1 174 ? -7.965 -0.097 14.747 1.00 93.88 174 ILE A N 1
ATOM 1382 C CA . ILE A 1 174 ? -7.864 1.359 14.643 1.00 93.88 174 ILE A CA 1
ATOM 1383 C C . ILE A 1 174 ? -9.282 1.903 14.643 1.00 93.88 174 ILE A C 1
ATOM 1385 O O . ILE A 1 174 ? -10.110 1.486 13.835 1.00 93.88 174 ILE A O 1
ATOM 1389 N N . LEU A 1 175 ? -9.560 2.797 15.579 1.00 91.75 175 LEU A N 1
ATOM 1390 C CA . LEU A 1 175 ? -10.879 3.324 15.864 1.00 91.75 175 LEU A CA 1
ATOM 1391 C C . LEU A 1 175 ? -10.964 4.791 15.447 1.00 91.75 175 LEU A C 1
ATOM 1393 O O . LEU A 1 175 ? -10.045 5.585 15.685 1.00 91.75 175 LEU A O 1
ATOM 1397 N N . ASN A 1 176 ? -12.118 5.130 14.881 1.00 86.44 176 ASN A N 1
ATOM 1398 C CA . ASN A 1 176 ? -12.585 6.502 14.732 1.00 86.44 176 ASN A CA 1
ATOM 1399 C C . ASN A 1 176 ? -13.565 6.845 15.873 1.00 86.44 176 ASN A C 1
ATOM 1401 O O . ASN A 1 176 ? -13.681 6.109 16.851 1.00 86.44 176 ASN A O 1
ATOM 1405 N N . ASP A 1 177 ? -14.296 7.953 15.747 1.00 86.81 177 ASP A N 1
ATOM 1406 C CA . ASP A 1 177 ? -15.186 8.463 16.797 1.00 86.81 177 ASP A CA 1
ATOM 1407 C C . ASP A 1 177 ? -16.348 7.525 17.189 1.00 86.81 177 ASP A C 1
ATOM 1409 O O . ASP A 1 177 ? -17.003 7.779 18.199 1.00 86.81 177 ASP A O 1
ATOM 1413 N N . LYS A 1 178 ? -16.651 6.479 16.405 1.00 86.94 178 LYS A N 1
ATOM 1414 C CA . LYS A 1 178 ? -17.837 5.625 16.625 1.00 86.94 178 LYS A CA 1
ATOM 1415 C C . LYS A 1 178 ? -17.681 4.145 16.283 1.00 86.94 178 LYS A C 1
ATOM 1417 O O . LYS A 1 178 ? -18.576 3.358 16.576 1.00 86.94 178 LYS A O 1
ATOM 1422 N N . ALA A 1 179 ? -16.618 3.759 15.588 1.00 90.12 179 ALA A N 1
ATOM 1423 C CA . ALA A 1 179 ? -16.461 2.404 15.086 1.00 90.12 179 ALA A CA 1
ATOM 1424 C C . ALA A 1 179 ? -14.991 2.034 14.910 1.00 90.12 179 ALA A C 1
ATOM 1426 O O . ALA A 1 179 ? -14.105 2.891 14.838 1.00 90.12 179 ALA A O 1
ATOM 1427 N N . VAL A 1 180 ? -14.749 0.735 14.769 1.00 90.25 180 VAL A N 1
ATOM 1428 C CA . VAL A 1 180 ? -13.483 0.227 14.243 1.00 90.25 180 VAL A CA 1
ATOM 1429 C C . VAL A 1 180 ? -13.395 0.599 12.769 1.00 90.25 180 VAL A C 1
ATOM 1431 O O . VAL A 1 180 ? -14.109 0.068 11.919 1.00 90.25 180 VAL A O 1
ATOM 1434 N N . GLU A 1 181 ? -12.496 1.519 12.474 1.00 85.75 181 GLU A N 1
ATOM 1435 C CA . GLU A 1 181 ? -12.206 1.998 11.136 1.00 85.75 181 GLU A CA 1
ATOM 1436 C C . GLU A 1 181 ? -11.452 0.924 10.337 1.00 85.75 181 GLU A C 1
ATOM 1438 O O . GLU A 1 181 ? -11.787 0.650 9.186 1.00 85.75 181 GLU A O 1
ATOM 1443 N N . SER A 1 182 ? -10.459 0.264 10.952 1.00 87.75 182 SER A N 1
ATOM 1444 C CA . SER A 1 182 ? -9.760 -0.888 10.361 1.00 87.75 182 SER A CA 1
ATOM 1445 C C . SER A 1 182 ? -9.279 -1.897 11.396 1.00 87.75 182 SER A C 1
ATOM 1447 O O . SER A 1 182 ? -9.041 -1.570 12.557 1.00 87.75 182 SER A O 1
ATOM 1449 N N . ALA A 1 183 ? -9.089 -3.134 10.934 1.00 92.69 183 ALA A N 1
ATOM 1450 C CA . ALA A 1 183 ? -8.445 -4.205 11.680 1.00 92.69 183 ALA A CA 1
ATOM 1451 C C . ALA A 1 183 ? -7.238 -4.749 10.896 1.00 92.69 183 ALA A C 1
ATOM 1453 O O . ALA A 1 183 ? -7.353 -5.090 9.713 1.00 92.69 183 ALA A O 1
ATOM 1454 N N . VAL A 1 184 ? -6.080 -4.858 11.546 1.00 93.25 184 VAL A N 1
ATOM 1455 C CA . VAL A 1 184 ? -4.810 -5.297 10.946 1.00 93.25 184 VAL A CA 1
ATOM 1456 C C . VAL A 1 184 ? -4.240 -6.445 11.765 1.00 93.25 184 VAL A C 1
ATOM 1458 O O . VAL A 1 184 ? -4.154 -6.337 12.980 1.00 93.25 184 VAL A O 1
ATOM 1461 N N . ALA A 1 185 ? -3.849 -7.538 11.114 1.00 93.44 185 ALA A N 1
ATOM 1462 C CA . ALA A 1 185 ? -3.269 -8.704 11.776 1.00 93.44 185 ALA A CA 1
ATOM 1463 C C . ALA A 1 185 ? -1.781 -8.840 11.434 1.00 93.44 185 ALA A C 1
ATOM 1465 O O . ALA A 1 185 ? -1.356 -8.393 10.365 1.00 93.44 185 ALA A O 1
ATOM 1466 N N . ASP A 1 186 ? -1.014 -9.452 12.332 1.00 92.00 186 ASP A N 1
ATOM 1467 C CA . ASP A 1 186 ? 0.395 -9.802 12.122 1.00 92.00 186 ASP A CA 1
ATOM 1468 C C . ASP A 1 186 ? 0.586 -10.938 11.111 1.00 92.00 186 ASP A C 1
ATOM 1470 O O . ASP A 1 186 ? 1.599 -10.988 10.415 1.00 92.00 186 ASP A O 1
ATOM 1474 N N . VAL A 1 187 ? -0.408 -11.818 10.998 1.00 86.25 187 VAL A N 1
ATOM 1475 C CA . VAL A 1 187 ? -0.439 -12.950 10.065 1.00 86.25 187 VAL A CA 1
ATOM 1476 C C . VAL A 1 187 ? -1.687 -12.924 9.179 1.00 86.25 187 VAL A C 1
ATOM 1478 O O . VAL A 1 187 ? -2.726 -12.375 9.550 1.00 86.25 187 VAL A O 1
ATOM 1481 N N . ASP A 1 188 ? -1.611 -13.556 8.004 1.00 86.00 188 ASP A N 1
ATOM 1482 C CA . ASP A 1 188 ? -2.739 -13.687 7.068 1.00 86.00 188 ASP A CA 1
ATOM 1483 C C . ASP A 1 188 ? -3.203 -15.148 6.926 1.00 86.00 188 ASP A C 1
ATOM 1485 O O . ASP A 1 188 ? -2.932 -15.830 5.937 1.00 86.00 188 ASP A O 1
ATOM 1489 N N . ASN A 1 189 ? -3.924 -15.638 7.936 1.00 85.31 189 ASN A N 1
ATOM 1490 C CA . ASN A 1 189 ? -4.575 -16.952 7.936 1.00 85.31 189 ASN A CA 1
ATOM 1491 C C . ASN A 1 189 ? -6.110 -16.824 8.046 1.00 85.31 189 ASN A C 1
ATOM 1493 O O . ASN A 1 189 ? -6.645 -15.727 8.223 1.00 85.31 189 ASN A O 1
ATOM 1497 N N . ASP A 1 190 ? -6.839 -17.939 7.925 1.00 87.38 190 ASP A N 1
ATOM 1498 C CA . ASP A 1 190 ? -8.312 -17.925 7.950 1.00 87.38 190 ASP A CA 1
ATOM 1499 C C . ASP A 1 190 ? -8.876 -17.342 9.246 1.00 87.38 190 ASP A C 1
ATOM 1501 O O . ASP A 1 190 ? -9.829 -16.559 9.216 1.00 87.38 190 ASP A O 1
ATOM 1505 N N . LYS A 1 191 ? -8.238 -17.651 10.376 1.00 88.44 191 LYS A N 1
ATOM 1506 C CA . LYS A 1 191 ? -8.608 -17.128 11.690 1.00 88.44 191 LYS A CA 1
ATOM 1507 C C . LYS A 1 191 ? -8.441 -15.601 11.749 1.00 88.44 191 LYS A C 1
ATOM 1509 O O . LYS A 1 191 ? -9.377 -14.901 12.134 1.00 88.44 191 LYS A O 1
ATOM 1514 N N . ALA A 1 192 ? -7.324 -15.057 11.262 1.00 89.75 192 ALA A N 1
ATOM 1515 C CA . ALA A 1 192 ? -7.078 -13.615 11.190 1.00 89.75 192 ALA A CA 1
ATOM 1516 C C . ALA A 1 192 ? -8.066 -12.907 10.256 1.00 89.75 192 ALA A C 1
ATOM 1518 O O . ALA A 1 192 ? -8.638 -11.874 10.614 1.00 89.75 192 ALA A O 1
ATOM 1519 N N . ARG A 1 193 ? -8.334 -13.479 9.075 1.00 87.69 193 ARG A N 1
ATOM 1520 C CA . ARG A 1 193 ? -9.341 -12.952 8.141 1.00 87.69 193 ARG A CA 1
ATOM 1521 C C . ARG A 1 193 ? -10.743 -12.948 8.749 1.00 87.69 193 ARG A C 1
ATOM 1523 O O . ARG A 1 193 ? -11.481 -11.985 8.535 1.00 87.69 193 ARG A O 1
ATOM 1530 N N . CYS A 1 194 ? -11.086 -13.977 9.522 1.00 87.81 194 CYS A N 1
ATOM 1531 C CA . CYS A 1 194 ? -12.352 -14.066 10.243 1.00 87.81 194 CYS A CA 1
ATOM 1532 C C . CYS A 1 194 ? -12.495 -12.916 11.247 1.00 87.81 194 CYS A C 1
ATOM 1534 O O . CYS A 1 194 ? -13.424 -12.119 11.130 1.00 87.81 194 CYS A O 1
ATOM 1536 N N . PHE A 1 195 ? -11.533 -12.738 12.158 1.00 91.81 195 PHE A N 1
ATOM 1537 C CA . PHE A 1 195 ? -11.604 -11.660 13.150 1.00 91.81 195 PHE A CA 1
ATOM 1538 C C . PHE A 1 195 ? -11.577 -10.262 12.529 1.00 91.81 195 PHE A C 1
ATOM 1540 O O . PHE A 1 195 ? -12.337 -9.393 12.955 1.00 91.81 195 PHE A O 1
ATOM 1547 N N . LYS A 1 196 ? -10.785 -10.036 11.473 1.00 90.19 196 LYS A N 1
ATOM 1548 C CA . LYS A 1 196 ? -10.800 -8.754 10.750 1.00 90.19 196 LYS A CA 1
ATOM 1549 C C . LYS A 1 196 ? -12.192 -8.406 10.228 1.00 90.19 196 LYS A C 1
ATOM 1551 O O . LYS A 1 196 ? -12.590 -7.248 10.316 1.00 90.19 196 LYS A O 1
ATOM 1556 N N . ARG A 1 197 ? -12.928 -9.391 9.702 1.00 86.69 197 ARG A N 1
ATOM 1557 C CA . ARG A 1 197 ? -14.297 -9.208 9.194 1.00 86.69 197 ARG A CA 1
ATOM 1558 C C . ARG A 1 197 ? -15.287 -8.866 10.304 1.00 86.69 197 ARG A C 1
ATOM 1560 O O . ARG A 1 197 ? -16.189 -8.079 10.073 1.00 86.69 197 ARG A O 1
ATOM 1567 N N . ILE A 1 198 ? -15.113 -9.463 11.477 1.00 88.44 198 ILE A N 1
ATOM 1568 C CA . ILE A 1 198 ? -15.976 -9.227 12.635 1.00 88.44 198 ILE A CA 1
ATOM 1569 C C . ILE A 1 198 ? -15.781 -7.831 13.209 1.00 88.44 198 ILE A C 1
ATOM 1571 O O . ILE A 1 198 ? -16.756 -7.156 13.523 1.00 88.44 198 ILE A O 1
ATOM 1575 N N . TYR A 1 199 ? -14.529 -7.404 13.353 1.00 91.50 199 TYR A N 1
ATOM 1576 C CA . TYR A 1 199 ? -14.242 -6.133 13.997 1.00 91.50 199 TYR A CA 1
ATOM 1577 C C . TYR A 1 199 ? -14.364 -4.943 13.055 1.00 91.50 199 TYR A C 1
ATOM 1579 O O . TYR A 1 199 ? -14.797 -3.895 13.504 1.00 91.50 199 TYR A O 1
ATOM 1587 N N . THR A 1 200 ? -14.004 -5.061 11.774 1.00 87.38 200 THR A N 1
ATOM 1588 C CA . THR A 1 200 ? -14.051 -3.913 10.849 1.00 87.38 200 THR A CA 1
ATOM 1589 C C . THR A 1 200 ? -15.486 -3.406 10.698 1.00 87.38 200 THR A C 1
ATOM 1591 O O . THR A 1 200 ? -16.365 -4.154 10.280 1.00 87.38 200 THR A O 1
ATOM 1594 N N . GLY A 1 201 ? -15.721 -2.134 11.025 1.00 83.62 201 GLY A N 1
ATOM 1595 C CA . GLY A 1 201 ? -17.048 -1.518 11.013 1.00 83.62 201 GLY A CA 1
ATOM 1596 C C . GLY A 1 201 ? -17.887 -1.757 12.273 1.00 83.62 201 GLY A C 1
ATOM 1597 O O . GLY A 1 201 ? -18.979 -1.201 12.364 1.00 83.62 201 GLY A O 1
ATOM 1598 N N . ALA A 1 202 ? -17.405 -2.532 13.250 1.00 86.75 202 ALA A N 1
ATOM 1599 C CA . ALA A 1 202 ? -18.119 -2.735 14.507 1.00 86.75 202 ALA A CA 1
ATOM 1600 C C . ALA A 1 202 ? -18.237 -1.414 15.281 1.00 86.75 202 ALA A C 1
ATOM 1602 O O . ALA A 1 202 ? -17.246 -0.697 15.451 1.00 86.75 202 ALA A O 1
ATOM 1603 N N . GLU A 1 203 ? -19.445 -1.106 15.754 1.00 90.75 203 GLU A N 1
ATOM 1604 C CA . GLU A 1 203 ? -19.712 0.078 16.570 1.00 90.75 203 GLU A CA 1
ATOM 1605 C C . GLU A 1 203 ? -19.008 -0.027 17.926 1.00 90.75 203 GLU A C 1
ATOM 1607 O O . GLU A 1 203 ? -19.055 -1.063 18.599 1.00 90.75 203 GLU A O 1
ATOM 1612 N N . MET A 1 204 ? -18.362 1.066 18.322 1.00 89.19 204 MET A N 1
ATOM 1613 C CA . MET A 1 204 ? -17.551 1.166 19.531 1.00 89.19 204 MET A CA 1
ATOM 1614 C C . MET A 1 204 ? -17.925 2.411 20.325 1.00 89.19 204 MET A C 1
ATOM 1616 O O . MET A 1 204 ? -18.415 3.401 19.778 1.00 89.19 204 MET A O 1
ATOM 1620 N N . LEU A 1 205 ? -17.648 2.369 21.629 1.00 90.44 205 LEU A N 1
ATOM 1621 C CA . LEU A 1 205 ? -17.674 3.563 22.467 1.00 90.44 205 LEU A CA 1
ATOM 1622 C C . LEU A 1 205 ? -16.722 4.614 21.888 1.00 90.44 205 LEU A C 1
ATOM 1624 O O . LEU A 1 205 ? -15.671 4.272 21.342 1.00 90.44 205 LEU A O 1
ATOM 1628 N N . LYS A 1 206 ? -17.071 5.893 22.015 1.00 92.62 206 LYS A N 1
ATOM 1629 C CA . LYS A 1 206 ? -16.228 6.980 21.512 1.00 92.62 206 LYS A CA 1
ATOM 1630 C C . LYS A 1 206 ? -14.883 6.990 22.260 1.00 92.62 206 LYS A C 1
ATOM 1632 O O . LYS A 1 206 ? -14.902 7.116 23.485 1.00 92.62 206 LYS A O 1
ATOM 1637 N N . PRO A 1 207 ? -13.731 6.882 21.572 1.00 93.00 207 PRO A N 1
ATOM 1638 C CA . PRO A 1 207 ? -12.432 6.942 22.229 1.00 93.00 207 PRO A CA 1
ATOM 1639 C C . PRO A 1 207 ? -12.119 8.356 22.744 1.00 93.00 207 PRO A C 1
ATOM 1641 O O . PRO A 1 207 ? -12.644 9.341 22.216 1.00 93.00 207 PRO A O 1
ATOM 1644 N N . PRO A 1 208 ? -11.226 8.490 23.741 1.00 91.88 208 PRO A N 1
ATOM 1645 C CA . PRO A 1 208 ? -10.848 9.789 24.309 1.00 91.88 208 PRO A CA 1
ATOM 1646 C C . PRO A 1 208 ? -10.128 10.709 23.307 1.00 91.88 208 PRO A C 1
ATOM 1648 O O . PRO A 1 208 ? -10.097 11.924 23.488 1.00 91.88 208 PRO A O 1
ATOM 1651 N N . HIS A 1 209 ? -9.552 10.148 22.242 1.00 88.44 209 HIS A N 1
ATOM 1652 C CA . HIS A 1 209 ? -8.926 10.880 21.143 1.00 88.44 209 HIS A CA 1
ATOM 1653 C C . HIS A 1 209 ? -8.963 10.048 19.861 1.00 88.44 209 HIS A C 1
ATOM 1655 O O . HIS A 1 209 ? -9.012 8.823 19.926 1.00 88.44 209 HIS A O 1
ATOM 1661 N N . THR A 1 210 ? -8.825 10.691 18.704 1.00 84.50 210 THR A N 1
ATOM 1662 C CA . THR A 1 210 ? -8.681 10.012 17.410 1.00 84.50 210 THR A CA 1
ATOM 1663 C C . THR A 1 210 ? -7.411 10.445 16.660 1.00 84.50 210 THR A C 1
ATOM 1665 O O . THR A 1 210 ? -6.944 11.573 16.845 1.00 84.50 210 THR A O 1
ATOM 1668 N N . PRO A 1 211 ? -6.792 9.552 15.859 1.00 79.38 211 PRO A N 1
ATOM 1669 C CA . PRO A 1 211 ? -7.059 8.110 15.810 1.00 79.38 211 PRO A CA 1
ATOM 1670 C C . PRO A 1 211 ? -6.678 7.417 17.137 1.00 79.38 211 PRO A C 1
ATOM 1672 O O . PRO A 1 211 ? -5.799 7.890 17.867 1.00 79.38 211 PRO A O 1
ATOM 1675 N N . PHE A 1 212 ? -7.364 6.318 17.460 1.00 91.25 212 PHE A N 1
ATOM 1676 C CA . PHE A 1 212 ? -7.098 5.475 18.634 1.00 91.25 212 PHE A CA 1
ATOM 1677 C C . PHE A 1 212 ? -6.812 4.053 18.170 1.00 91.25 212 PHE A C 1
ATOM 1679 O O . PHE A 1 212 ? -7.524 3.547 17.309 1.00 91.25 212 PHE A O 1
ATOM 1686 N N . ALA A 1 213 ? -5.792 3.397 18.715 1.00 95.94 213 ALA A N 1
ATOM 1687 C CA . ALA A 1 213 ? -5.469 2.028 18.335 1.00 95.94 213 ALA A CA 1
ATOM 1688 C C . ALA A 1 213 ? -5.293 1.130 19.556 1.00 95.94 213 ALA A C 1
ATOM 1690 O O . ALA A 1 213 ? -4.611 1.499 20.512 1.00 95.94 213 ALA A O 1
ATOM 1691 N N . ILE A 1 214 ? -5.868 -0.068 19.486 1.00 95.81 214 ILE A N 1
ATOM 1692 C CA . ILE A 1 214 ? -5.749 -1.113 20.508 1.00 95.81 214 ILE A CA 1
ATOM 1693 C C . ILE A 1 214 ? -5.204 -2.391 19.893 1.00 95.81 214 ILE A C 1
ATOM 1695 O O . ILE A 1 214 ? -5.493 -2.711 18.744 1.00 95.81 214 ILE A O 1
ATOM 1699 N N . GLU A 1 215 ? -4.427 -3.127 20.676 1.00 96.00 215 GLU A N 1
ATOM 1700 C CA . GLU A 1 215 ? -3.913 -4.443 20.309 1.00 96.00 215 GLU A CA 1
ATOM 1701 C C . GLU A 1 215 ? -4.669 -5.518 21.091 1.00 96.00 215 GLU A C 1
ATOM 1703 O O . GLU A 1 215 ? -4.791 -5.437 22.314 1.00 96.00 215 GLU A O 1
ATOM 1708 N N . LEU A 1 216 ? -5.161 -6.522 20.374 1.00 93.94 216 LEU A N 1
ATOM 1709 C CA . LEU A 1 216 ? -5.799 -7.717 20.901 1.00 93.94 216 LEU A CA 1
ATOM 1710 C C . LEU A 1 216 ? -4.909 -8.920 20.606 1.00 93.94 216 LEU A C 1
ATOM 1712 O O . LEU A 1 216 ? -4.447 -9.100 19.478 1.00 93.94 216 LEU A O 1
ATOM 1716 N N . ILE A 1 217 ? -4.704 -9.760 21.616 1.00 92.12 217 ILE A N 1
ATOM 1717 C CA . ILE A 1 217 ? -4.014 -11.041 21.467 1.00 92.12 217 ILE A CA 1
ATOM 1718 C C . ILE A 1 217 ? -5.078 -12.132 21.480 1.00 92.12 217 ILE A C 1
ATOM 1720 O O . ILE A 1 217 ? -5.779 -12.312 22.476 1.00 92.12 217 ILE A O 1
ATOM 1724 N N . ILE A 1 218 ? -5.207 -12.837 20.362 1.00 89.56 218 ILE A N 1
ATOM 1725 C CA . ILE A 1 218 ? -6.232 -13.853 20.145 1.00 89.56 218 ILE A CA 1
ATOM 1726 C C . ILE A 1 218 ? -5.554 -15.217 20.098 1.00 89.56 218 ILE A C 1
ATOM 1728 O O . ILE A 1 218 ? -4.739 -15.474 19.212 1.00 89.56 218 ILE A O 1
ATOM 1732 N N . LYS A 1 219 ? -5.917 -16.083 21.044 1.00 84.12 219 LYS A N 1
ATOM 1733 C CA . LYS A 1 219 ? -5.401 -17.452 21.151 1.00 84.12 219 LYS A CA 1
ATOM 1734 C C . LYS A 1 219 ? -6.167 -18.412 20.262 1.00 84.12 219 LYS A C 1
ATOM 1736 O O . LYS A 1 219 ? -7.404 -18.272 20.123 1.00 84.12 219 LYS A O 1
#